Protein AF-A0AA88KZI2-F1 (afdb_monomer_lite)

Sequence (260 aa):
MNSMNEKASDHAIIFTKETHQSNLFKTDYTEIKLSNTIVSSAKETTRQKEEDAENQKNETSFQNDEKRSISNNLMRHLTVQTSKYQTIHTGEKPVRCYVCKHSFNQKSNPAIHMRTHTSEKPFKCEICEHSFYTKNALIIHMRTHTGEKPFKCDVCKHNFNQKGNLAKHMRTDTGEKPYKCDVCKHNFNQKGNLAKHMRTHTGEKSFKCDVSKHSFNQKGNLVKHMRIHNGEKPFKCDICKYSSNWKNVLAMHVRIHTDE

pLDDT: mean 76.06, std 22.58, range [31.23, 97.69]

Foldseek 3Di:
DDDDDDDDDPPDPPPPPPVVPVVVVVVVVVVVVVVVVVVVVVVVVVVVVVVVVVVVVVVVVVVLVVVVVVLLVVLVVQQPPADDDDDDDDDDDFRARPPPRDTDDPPDDSSLVVCVVVVDFSAADPVDRDGHSDPVVNVLVVCVVVVDFPAADPPPRDGHSDPVVSVLVVCVVVVDFPAADPPPRDGHSDPVVSVLVVCVVVVDFPAAAPVDRDTHSDPVVNVLVCCVVVVDFPAADPVDRDTHSDPVVNVVVVVVVVVD

Structure (mmCIF, N/CA/C/O backbone):
data_AF-A0AA88KZI2-F1
#
_entry.id   AF-A0AA88KZI2-F1
#
loop_
_atom_site.group_PDB
_atom_site.id
_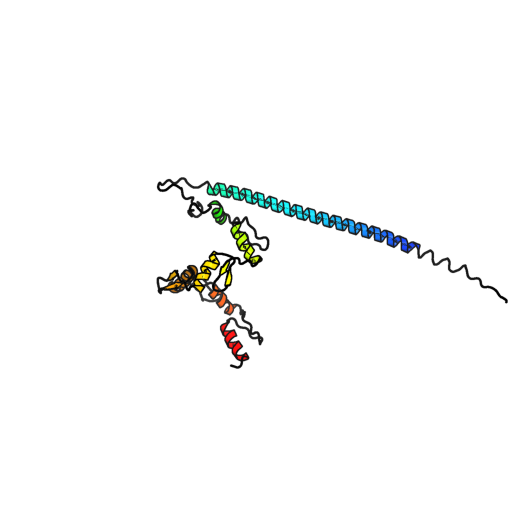atom_site.type_symbol
_atom_site.label_atom_id
_atom_site.label_alt_id
_atom_site.label_comp_id
_atom_site.label_asym_id
_atom_site.label_entity_id
_atom_site.label_seq_id
_atom_site.pdbx_PDB_ins_code
_atom_site.Cartn_x
_atom_site.Cartn_y
_atom_site.Cartn_z
_atom_site.occupancy
_atom_site.B_iso_or_equiv
_atom_site.auth_seq_id
_atom_site.auth_comp_id
_atom_site.auth_asym_id
_atom_site.auth_atom_id
_atom_site.pdbx_PDB_model_num
ATOM 1 N N . MET A 1 1 ? 93.158 38.822 51.251 1.00 32.66 1 MET A N 1
ATOM 2 C CA . MET A 1 1 ? 94.097 39.549 50.373 1.00 32.66 1 MET A CA 1
ATOM 3 C C . MET A 1 1 ? 93.278 40.423 49.433 1.00 32.66 1 MET A C 1
ATOM 5 O O . MET A 1 1 ? 92.486 39.861 48.696 1.00 32.66 1 MET A O 1
ATOM 9 N N . ASN A 1 2 ? 93.402 41.749 49.612 1.00 31.23 2 ASN A N 1
ATOM 10 C CA . ASN A 1 2 ? 93.296 42.899 48.683 1.00 31.23 2 ASN A CA 1
ATOM 11 C C . ASN A 1 2 ? 92.625 42.704 47.304 1.00 31.23 2 ASN A C 1
ATOM 13 O O . ASN A 1 2 ? 92.878 41.705 46.654 1.00 31.23 2 ASN A O 1
ATOM 17 N N . SER A 1 3 ? 91.937 43.666 46.677 1.00 35.72 3 SER A N 1
ATOM 18 C CA . SER A 1 3 ? 91.516 45.052 46.960 1.00 35.72 3 SER A CA 1
ATOM 19 C C . SER A 1 3 ? 90.787 45.574 45.687 1.00 35.72 3 SER A C 1
ATOM 21 O O . SER A 1 3 ? 90.937 44.972 44.628 1.00 35.72 3 SER A O 1
ATOM 23 N N . MET A 1 4 ? 90.127 46.738 45.799 1.00 32.94 4 MET A N 1
ATOM 24 C CA . MET A 1 4 ? 89.831 47.759 44.760 1.00 32.94 4 MET A CA 1
ATOM 25 C C . MET A 1 4 ? 88.455 47.805 44.041 1.00 32.94 4 MET A C 1
ATOM 27 O O . MET A 1 4 ? 88.227 47.160 43.028 1.00 32.94 4 MET A O 1
ATOM 31 N N . ASN A 1 5 ? 87.593 48.673 44.596 1.00 32.44 5 ASN A N 1
ATOM 32 C CA . ASN A 1 5 ? 86.936 49.894 44.066 1.00 32.44 5 ASN A CA 1
ATOM 33 C C . ASN A 1 5 ? 86.115 49.987 42.747 1.00 32.44 5 ASN A C 1
ATOM 35 O O . ASN A 1 5 ? 86.605 49.730 41.654 1.00 32.44 5 ASN A O 1
ATOM 39 N N . GLU A 1 6 ? 84.933 50.610 42.941 1.00 38.00 6 GLU A N 1
ATOM 40 C CA . GLU A 1 6 ? 84.176 51.593 42.125 1.00 38.00 6 GLU A CA 1
ATOM 41 C C . GLU A 1 6 ? 83.545 51.228 40.765 1.00 38.00 6 GLU A C 1
ATOM 43 O O . GLU A 1 6 ? 84.236 50.926 39.796 1.00 38.00 6 GLU A O 1
ATOM 48 N N . LYS A 1 7 ? 82.219 51.467 40.652 1.00 33.03 7 LYS A N 1
ATOM 49 C CA . LYS A 1 7 ? 81.598 52.295 39.589 1.00 33.03 7 LYS A CA 1
ATOM 50 C C . LYS A 1 7 ? 80.110 52.585 39.847 1.00 33.03 7 LYS A C 1
ATOM 52 O O . LYS A 1 7 ? 79.309 51.681 40.052 1.00 33.03 7 LYS A O 1
ATOM 57 N N . ALA A 1 8 ? 79.772 53.871 39.783 1.00 37.19 8 ALA A N 1
ATOM 58 C CA . ALA A 1 8 ? 78.429 54.437 39.826 1.00 37.19 8 ALA A CA 1
ATOM 59 C C . ALA A 1 8 ? 77.683 54.252 38.490 1.00 37.19 8 ALA A C 1
ATOM 61 O O . ALA A 1 8 ? 78.234 54.560 37.434 1.00 37.19 8 ALA A O 1
ATOM 62 N N . SER A 1 9 ? 76.420 53.811 38.532 1.00 34.12 9 SER A N 1
ATOM 63 C CA . SER A 1 9 ? 75.447 53.977 37.438 1.00 34.12 9 SER A CA 1
ATOM 64 C C . SER A 1 9 ? 74.023 53.704 37.942 1.00 34.12 9 SER A C 1
ATOM 66 O O . SER A 1 9 ? 73.434 52.681 37.622 1.00 34.12 9 SER A O 1
ATOM 68 N N . ASP A 1 10 ? 73.477 54.599 38.773 1.00 38.34 10 ASP A N 1
ATOM 69 C CA . ASP A 1 10 ? 72.195 54.354 39.463 1.00 38.34 10 ASP A CA 1
ATOM 70 C C . ASP A 1 10 ? 71.148 55.465 39.283 1.00 38.34 10 ASP A C 1
ATOM 72 O O . ASP A 1 10 ? 70.297 55.675 40.138 1.00 38.34 10 ASP A O 1
ATOM 76 N N . HIS A 1 11 ? 71.161 56.197 38.160 1.00 38.44 11 HIS A N 1
ATOM 77 C CA . HIS A 1 11 ? 70.190 57.293 37.990 1.00 38.44 11 HIS A CA 1
ATOM 78 C C . HIS A 1 11 ? 69.501 57.442 36.627 1.00 38.44 11 HIS A C 1
ATOM 80 O O . HIS A 1 11 ? 68.688 58.348 36.470 1.00 38.44 11 HIS A O 1
ATOM 86 N N . ALA A 1 12 ? 69.727 56.544 35.660 1.00 37.38 12 ALA A N 1
ATOM 87 C CA . ALA A 1 12 ? 69.110 56.652 34.326 1.00 37.38 12 ALA A CA 1
ATOM 88 C C . ALA A 1 12 ? 68.112 55.528 33.968 1.00 37.38 12 ALA A C 1
ATOM 90 O O . ALA A 1 12 ? 67.477 55.593 32.920 1.00 37.38 12 ALA A O 1
ATOM 91 N N . ILE A 1 13 ? 67.923 54.519 34.830 1.00 40.47 13 ILE A N 1
ATOM 92 C CA . ILE A 1 13 ? 67.031 53.366 34.560 1.00 40.47 13 ILE A CA 1
ATOM 93 C C . ILE A 1 13 ? 65.665 53.500 35.270 1.00 40.47 13 ILE A C 1
ATOM 95 O O . ILE A 1 13 ? 64.743 52.726 35.022 1.00 40.47 13 ILE A O 1
ATOM 99 N N . ILE A 1 14 ? 65.486 54.524 36.111 1.00 41.03 14 ILE A N 1
ATOM 100 C CA . ILE A 1 14 ? 64.278 54.681 36.939 1.00 41.03 14 ILE A CA 1
ATOM 101 C C . ILE A 1 14 ? 63.070 55.206 36.131 1.00 41.03 14 ILE A C 1
ATOM 103 O O . ILE A 1 14 ? 61.934 54.921 36.490 1.00 41.03 14 ILE A O 1
ATOM 107 N N . PHE A 1 15 ? 63.257 55.867 34.980 1.00 37.31 15 PHE A N 1
ATOM 108 C CA . PHE A 1 15 ? 62.141 56.548 34.296 1.00 37.31 15 PHE A CA 1
ATOM 109 C C . PHE A 1 15 ? 61.358 55.719 33.253 1.00 37.31 15 PHE A C 1
ATOM 111 O O . PHE A 1 15 ? 60.350 56.190 32.735 1.00 37.31 15 PHE A O 1
ATOM 118 N N . THR A 1 16 ? 61.764 54.484 32.931 1.00 39.88 16 THR A N 1
ATOM 119 C CA . THR A 1 16 ? 61.087 53.665 31.895 1.00 39.88 16 THR A CA 1
ATOM 120 C C . THR A 1 16 ? 60.281 52.478 32.430 1.00 39.88 16 THR A C 1
ATOM 122 O O . THR A 1 16 ? 59.606 51.810 31.649 1.00 39.88 16 THR A O 1
ATOM 125 N N . LYS A 1 17 ? 60.282 52.214 33.747 1.00 41.88 17 LYS A N 1
ATOM 126 C CA . LYS A 1 17 ? 59.512 51.100 34.341 1.00 41.88 17 LYS A CA 1
ATOM 127 C C . LYS A 1 17 ? 58.146 51.496 34.916 1.00 41.88 17 LYS A C 1
ATOM 129 O O . LYS A 1 17 ? 57.249 50.657 34.936 1.00 41.88 17 LYS A O 1
ATOM 134 N N . GLU A 1 18 ? 57.934 52.752 35.307 1.00 38.31 18 GLU A N 1
ATOM 135 C CA . GLU A 1 18 ? 56.680 53.164 35.966 1.00 38.31 18 GLU A CA 1
ATOM 136 C C . GLU A 1 18 ? 55.511 53.426 34.993 1.00 38.31 18 GLU A C 1
ATOM 138 O O . GLU A 1 18 ? 54.342 53.258 35.348 1.00 38.31 18 GLU A O 1
ATOM 143 N N . THR A 1 19 ? 55.788 53.744 33.725 1.00 37.78 19 THR A N 1
ATOM 144 C CA . THR A 1 19 ? 54.746 53.993 32.707 1.00 37.78 19 THR A CA 1
ATOM 145 C C . THR A 1 19 ? 54.183 52.720 32.068 1.00 37.78 19 THR A C 1
ATOM 147 O O . THR A 1 19 ? 53.085 52.754 31.515 1.00 37.78 19 THR A O 1
ATOM 150 N N . HIS A 1 20 ? 54.868 51.576 32.184 1.00 36.53 20 HIS A N 1
ATOM 151 C CA . HIS A 1 20 ? 54.400 50.310 31.602 1.00 36.53 20 HIS A CA 1
ATOM 152 C C . HIS A 1 20 ? 53.507 49.491 32.548 1.00 36.53 20 HIS A C 1
ATOM 154 O O . HIS A 1 20 ? 52.656 48.732 32.086 1.00 36.53 20 HIS A O 1
ATOM 160 N N . GLN A 1 21 ? 53.658 49.660 33.867 1.00 38.34 21 GLN A N 1
ATOM 161 C CA . GLN A 1 21 ? 52.927 48.868 34.862 1.00 38.34 21 GLN A CA 1
ATOM 162 C C . GLN A 1 21 ? 51.510 49.407 35.125 1.00 38.34 21 GLN A C 1
ATOM 164 O O . GLN A 1 21 ? 50.598 48.635 35.396 1.00 38.34 21 GLN A O 1
ATOM 169 N N . SER A 1 22 ? 51.272 50.710 34.956 1.00 38.19 22 SER A N 1
ATOM 170 C CA . SER A 1 22 ? 49.958 51.337 35.183 1.00 38.19 22 SER A CA 1
ATOM 171 C C . SER A 1 22 ? 48.930 51.103 34.059 1.00 38.19 22 SER A C 1
ATOM 173 O O . SER A 1 22 ? 47.726 51.161 34.317 1.00 38.19 22 SER A O 1
ATOM 175 N N . ASN A 1 23 ? 49.373 50.773 32.838 1.00 38.00 23 ASN A N 1
ATOM 176 C CA . ASN A 1 23 ? 48.493 50.451 31.702 1.00 38.00 23 ASN A CA 1
ATOM 177 C C . ASN A 1 23 ? 48.101 48.963 31.610 1.00 38.00 23 ASN A C 1
ATOM 179 O O . ASN A 1 23 ? 47.103 48.653 30.964 1.00 38.00 23 ASN A O 1
ATOM 183 N N . LEU A 1 24 ? 48.827 48.058 32.280 1.00 36.84 24 LEU A N 1
ATOM 184 C CA . LEU A 1 24 ? 48.488 46.626 32.345 1.00 36.84 24 LEU A CA 1
ATOM 185 C C . LEU A 1 24 ? 47.365 46.327 33.360 1.00 36.84 24 LEU A C 1
ATOM 187 O O . LEU A 1 24 ? 46.544 45.456 33.123 1.00 36.84 24 LEU A O 1
ATOM 191 N N . PHE A 1 25 ? 47.245 47.096 34.451 1.00 38.56 25 PHE A N 1
ATOM 192 C CA . PHE A 1 25 ? 46.190 46.868 35.457 1.00 38.56 25 PHE A CA 1
ATOM 193 C C . PHE A 1 25 ?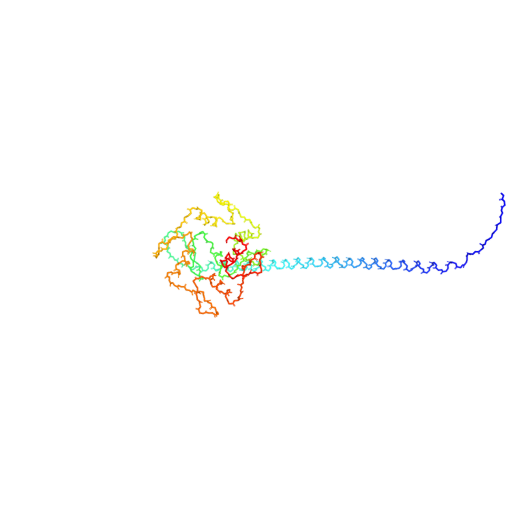 44.816 47.476 35.107 1.00 38.56 25 PHE A C 1
ATOM 195 O O . PHE A 1 25 ? 43.801 47.071 35.676 1.00 38.56 25 PHE A O 1
ATOM 202 N N . LYS A 1 26 ? 44.744 48.453 34.189 1.00 39.81 26 LYS A N 1
ATOM 203 C CA . LYS A 1 26 ? 43.465 49.066 33.760 1.00 39.81 26 LYS A CA 1
ATOM 204 C C . LYS A 1 26 ? 42.754 48.272 32.657 1.00 39.81 26 LYS A C 1
ATOM 206 O O . LYS A 1 26 ? 41.523 48.300 32.591 1.00 39.81 26 LYS A O 1
ATOM 211 N N . THR A 1 27 ? 43.510 47.573 31.817 1.00 39.94 27 THR A N 1
ATOM 212 C CA . THR A 1 27 ? 43.000 46.720 30.733 1.00 39.94 27 THR A CA 1
ATOM 213 C C . THR A 1 27 ? 42.386 45.432 31.290 1.00 39.94 27 THR A C 1
ATOM 215 O O . THR A 1 27 ? 41.236 45.141 30.974 1.00 39.94 27 THR A O 1
ATOM 218 N N . ASP A 1 28 ? 43.028 44.780 32.264 1.00 49.12 28 ASP A N 1
ATOM 219 C CA . ASP A 1 28 ? 42.496 43.560 32.901 1.00 49.12 28 ASP A CA 1
ATOM 220 C C . ASP A 1 28 ? 41.166 43.779 33.653 1.00 49.12 28 ASP A C 1
ATOM 222 O O . ASP A 1 28 ? 40.225 42.994 33.525 1.00 49.12 28 ASP A O 1
ATOM 226 N N . TYR A 1 29 ? 41.023 44.863 34.428 1.00 39.56 29 TYR A N 1
ATOM 227 C CA . TYR A 1 29 ? 39.796 45.091 35.211 1.00 39.56 29 TYR A CA 1
ATOM 228 C C . TYR A 1 29 ? 38.582 45.444 34.334 1.00 39.56 29 TYR A C 1
ATOM 230 O O . TYR A 1 29 ? 37.445 45.078 34.649 1.00 39.56 29 TYR A O 1
ATOM 238 N N . THR A 1 30 ? 38.805 46.152 33.224 1.00 48.56 30 THR A N 1
ATOM 239 C CA . THR A 1 30 ? 37.734 46.533 32.292 1.00 48.56 30 THR A CA 1
ATOM 240 C C . THR A 1 30 ? 37.320 45.367 31.397 1.00 48.56 30 THR A C 1
ATOM 242 O O . THR A 1 30 ? 36.119 45.169 31.206 1.00 48.56 30 THR A O 1
ATOM 245 N N . GLU A 1 31 ? 38.262 44.528 30.955 1.00 48.91 31 GLU A N 1
ATOM 246 C CA . GLU A 1 31 ? 37.976 43.295 30.210 1.00 48.91 31 GLU A CA 1
ATOM 247 C C . GLU A 1 31 ? 37.250 42.247 31.062 1.00 48.91 31 GLU A C 1
ATOM 249 O O . GLU A 1 31 ? 36.267 41.663 30.602 1.00 48.91 31 GLU A O 1
ATOM 254 N N . ILE A 1 32 ? 37.635 42.061 32.332 1.00 53.84 32 ILE A N 1
ATOM 255 C CA . ILE A 1 32 ? 36.939 41.143 33.253 1.00 53.84 32 ILE A CA 1
ATOM 256 C C . ILE A 1 32 ? 35.507 41.626 33.532 1.00 53.84 32 ILE A C 1
ATOM 258 O O . ILE A 1 32 ? 34.565 40.829 33.542 1.00 53.84 32 ILE A O 1
ATOM 262 N N . LYS A 1 33 ? 35.302 42.936 33.728 1.00 51.59 33 LYS A N 1
ATOM 263 C CA . LYS A 1 33 ? 33.968 43.507 33.973 1.00 51.59 33 LYS A CA 1
ATOM 264 C C . LYS A 1 33 ? 33.077 43.441 32.728 1.00 51.59 33 LYS A C 1
ATOM 266 O O . LYS A 1 33 ? 31.889 43.134 32.851 1.00 51.59 33 LYS A O 1
ATOM 271 N N . LEU A 1 34 ? 33.645 43.662 31.540 1.00 51.34 34 LEU A N 1
ATOM 272 C CA . LEU A 1 34 ? 32.945 43.522 30.262 1.00 51.34 34 LEU A CA 1
ATOM 273 C C . LEU A 1 34 ? 32.584 42.054 29.985 1.00 51.34 34 LEU A C 1
ATOM 275 O O . LEU A 1 34 ? 31.433 41.764 29.670 1.00 51.34 34 LEU A O 1
ATOM 279 N N . SER A 1 35 ? 33.517 41.124 30.207 1.00 56.31 35 SER A N 1
ATOM 280 C CA . SER A 1 35 ? 33.306 39.678 30.065 1.00 56.31 35 SER A CA 1
ATOM 281 C C . SER A 1 35 ? 32.202 39.161 30.995 1.00 56.31 35 SER A C 1
ATOM 283 O O . SER A 1 35 ? 31.266 38.501 30.543 1.00 56.31 35 SER A O 1
ATOM 285 N N . ASN A 1 36 ? 32.216 39.553 32.274 1.00 53.12 36 ASN A N 1
ATOM 286 C CA . ASN A 1 36 ? 31.169 39.169 33.224 1.00 53.12 36 ASN A CA 1
ATOM 287 C C . ASN A 1 36 ? 29.788 39.731 32.848 1.00 53.12 36 ASN A C 1
ATOM 289 O O . ASN A 1 36 ? 28.786 39.037 33.018 1.00 53.12 36 ASN A O 1
ATOM 293 N N . THR A 1 37 ? 29.735 40.946 32.292 1.00 56.78 37 THR A N 1
ATOM 294 C CA . THR A 1 37 ? 28.483 41.577 31.830 1.00 56.78 37 THR A CA 1
ATOM 295 C C . THR A 1 37 ? 27.931 40.891 30.575 1.00 56.78 37 THR A C 1
ATOM 297 O O . THR A 1 37 ? 26.724 40.692 30.444 1.00 56.78 37 THR A O 1
ATOM 300 N N . ILE A 1 38 ? 28.809 40.473 29.659 1.00 61.62 38 ILE A N 1
ATOM 301 C CA . ILE A 1 38 ? 28.428 39.702 28.469 1.00 61.62 38 ILE A CA 1
ATOM 302 C C . ILE A 1 38 ? 27.911 38.317 28.877 1.00 61.62 38 ILE A C 1
ATOM 304 O O . ILE A 1 38 ? 26.883 37.874 28.368 1.00 61.62 38 ILE A O 1
ATOM 308 N N . VAL A 1 39 ? 28.566 37.649 29.832 1.00 60.00 39 VAL A N 1
ATOM 309 C CA . VAL A 1 39 ? 28.127 36.344 30.351 1.00 60.00 39 VAL A CA 1
ATOM 310 C C . VAL A 1 39 ? 26.784 36.450 31.082 1.00 60.00 39 VAL A C 1
ATOM 312 O O . VAL A 1 39 ? 25.940 35.572 30.905 1.00 60.00 39 VAL A O 1
ATOM 315 N N . SER A 1 40 ? 26.543 37.501 31.875 1.00 53.72 40 SER A N 1
ATOM 316 C CA . SER A 1 40 ? 25.246 37.699 32.537 1.00 53.72 40 SER A CA 1
ATOM 317 C C . SER A 1 40 ? 24.136 38.015 31.532 1.00 53.72 40 SER A C 1
ATOM 319 O O . SER A 1 40 ? 23.088 37.378 31.578 1.00 53.72 40 SER A O 1
ATOM 321 N N . SER A 1 41 ? 24.393 38.900 30.563 1.00 59.94 41 SER A N 1
ATOM 322 C CA . SER A 1 41 ? 23.442 39.228 29.492 1.00 59.94 41 SER A CA 1
ATOM 323 C C . SER A 1 41 ? 23.119 38.014 28.610 1.00 59.94 41 SER A C 1
ATOM 325 O O . SER A 1 41 ? 21.958 37.787 28.267 1.00 59.94 41 SER A O 1
ATOM 327 N N . ALA A 1 42 ? 24.111 37.171 28.306 1.00 56.94 42 ALA A N 1
ATOM 328 C CA . ALA A 1 42 ? 23.905 35.926 27.571 1.00 56.94 42 ALA A CA 1
ATOM 329 C C . ALA A 1 42 ? 23.046 34.925 28.360 1.00 56.94 42 ALA A C 1
ATOM 331 O O . ALA A 1 42 ? 22.133 34.343 27.778 1.00 56.94 42 ALA A O 1
ATOM 332 N N . LYS A 1 43 ? 23.289 34.769 29.672 1.00 58.25 43 LYS A N 1
ATOM 333 C CA . LYS A 1 43 ? 22.495 33.897 30.560 1.00 58.25 43 LYS A CA 1
ATOM 334 C C . LYS A 1 43 ? 21.039 34.348 30.676 1.00 58.25 43 LYS A C 1
ATOM 336 O O . LYS A 1 43 ? 20.131 33.519 30.639 1.00 58.25 43 LYS A O 1
ATOM 341 N N . GLU A 1 44 ? 20.816 35.651 30.787 1.00 61.06 44 GLU A N 1
ATOM 342 C CA . GLU A 1 44 ? 19.479 36.243 30.865 1.00 61.06 44 GLU A CA 1
ATOM 343 C C . GLU A 1 44 ? 18.738 36.111 29.528 1.00 61.06 44 GLU A C 1
ATOM 345 O O . GLU A 1 44 ? 17.577 35.716 29.493 1.00 61.06 44 GLU A O 1
ATOM 350 N N . THR A 1 45 ? 19.453 36.273 28.410 1.00 49.44 45 THR A N 1
ATOM 351 C CA . THR A 1 45 ? 18.912 36.031 27.064 1.00 49.44 45 THR A CA 1
ATOM 352 C C . THR A 1 45 ? 18.567 34.556 26.828 1.00 49.44 45 THR A C 1
ATOM 354 O O . THR A 1 45 ? 17.568 34.261 26.175 1.00 49.44 45 THR A O 1
ATOM 357 N N . THR A 1 46 ? 19.366 33.606 27.330 1.00 53.31 46 THR A N 1
ATOM 358 C CA . THR A 1 46 ? 19.023 32.174 27.253 1.00 53.31 46 THR A CA 1
ATOM 359 C C . THR A 1 46 ? 17.810 31.833 28.108 1.00 53.31 46 THR A C 1
ATOM 361 O O . THR A 1 46 ? 16.929 31.133 27.622 1.00 53.31 46 THR A O 1
ATOM 364 N N . ARG A 1 47 ? 17.708 32.391 29.320 1.00 63.69 47 ARG A N 1
ATOM 365 C CA . ARG A 1 47 ? 16.555 32.180 30.201 1.00 63.69 47 ARG A CA 1
ATOM 366 C C . ARG A 1 47 ? 15.266 32.747 29.599 1.00 63.69 47 ARG A C 1
ATOM 368 O O . ARG A 1 47 ? 14.258 32.053 29.582 1.00 63.69 47 ARG A O 1
ATOM 375 N N . GLN A 1 48 ? 15.318 33.949 29.022 1.00 61.41 48 GLN A N 1
ATOM 376 C CA . GLN A 1 48 ? 14.165 34.544 28.340 1.00 61.41 48 GLN A CA 1
ATOM 377 C C . GLN A 1 48 ? 13.710 33.691 27.144 1.00 61.41 48 GLN A C 1
ATOM 379 O O . GLN A 1 48 ? 12.521 33.454 26.970 1.00 61.41 48 GLN A O 1
ATOM 384 N N . LYS A 1 49 ? 14.649 33.151 26.352 1.00 60.28 49 LYS A N 1
ATOM 385 C CA . LYS A 1 49 ? 14.329 32.250 25.229 1.00 60.28 49 LYS A CA 1
ATOM 386 C C . LYS A 1 49 ? 13.707 30.924 25.677 1.00 60.28 49 LYS A C 1
ATOM 388 O O . LYS A 1 49 ? 12.886 30.371 24.948 1.00 60.28 49 LYS A O 1
ATOM 393 N N . GLU A 1 50 ? 14.111 30.397 26.830 1.00 59.22 50 GLU A N 1
ATOM 394 C CA . GLU A 1 50 ? 13.532 29.181 27.414 1.00 59.22 50 GLU A CA 1
ATOM 395 C C . GLU A 1 50 ? 12.105 29.431 27.923 1.00 59.22 50 GLU A C 1
ATOM 397 O O . GLU A 1 50 ? 11.205 28.657 27.592 1.00 59.22 50 GLU A O 1
ATOM 402 N N . GLU A 1 51 ? 11.876 30.546 28.624 1.00 62.19 51 GLU A N 1
ATOM 403 C CA . GLU A 1 51 ? 10.549 30.965 29.101 1.00 62.19 51 GLU A CA 1
ATOM 404 C C . GLU A 1 51 ? 9.590 31.258 27.928 1.00 62.19 51 GLU A C 1
ATOM 406 O O . GLU A 1 51 ? 8.445 30.799 27.934 1.00 62.19 51 GLU A O 1
ATOM 411 N N . ASP A 1 52 ? 10.059 31.921 26.866 1.00 60.38 52 ASP A N 1
ATOM 412 C CA . ASP A 1 52 ? 9.262 32.185 25.659 1.00 60.38 52 ASP A CA 1
ATOM 413 C C . ASP A 1 52 ? 8.899 30.884 24.915 1.00 60.38 52 ASP A C 1
ATOM 415 O O . ASP A 1 52 ? 7.769 30.717 24.445 1.00 60.38 52 ASP A O 1
ATOM 419 N N . ALA A 1 53 ? 9.826 29.920 24.837 1.00 60.09 53 ALA A N 1
ATOM 420 C CA . ALA A 1 53 ? 9.575 28.619 24.215 1.00 60.09 53 ALA A CA 1
ATOM 421 C C . ALA A 1 53 ? 8.592 27.758 25.028 1.00 60.09 53 ALA A C 1
ATOM 423 O O . ALA A 1 53 ? 7.802 27.006 24.449 1.00 60.09 53 ALA A O 1
ATOM 424 N N . GLU A 1 54 ? 8.628 27.846 26.358 1.00 61.88 54 GLU A N 1
ATOM 425 C CA . GLU A 1 54 ? 7.693 27.154 27.245 1.00 61.88 54 GLU A CA 1
ATOM 426 C C . GLU A 1 54 ? 6.299 27.790 27.211 1.00 61.88 54 GLU A C 1
ATOM 428 O O . GLU A 1 54 ? 5.304 27.076 27.064 1.00 61.88 54 GLU A O 1
ATOM 433 N N . ASN A 1 55 ? 6.212 29.122 27.199 1.00 62.31 55 ASN A N 1
ATOM 434 C CA . ASN A 1 55 ? 4.952 29.841 27.016 1.00 62.31 55 ASN A CA 1
ATOM 435 C C . ASN A 1 55 ? 4.305 29.519 25.662 1.00 62.31 55 ASN A C 1
ATOM 437 O O . ASN A 1 55 ? 3.118 29.198 25.607 1.00 62.31 55 ASN A O 1
ATOM 441 N N . GLN A 1 56 ? 5.086 29.471 24.579 1.00 58.75 56 GLN A N 1
ATOM 442 C CA . GLN A 1 56 ? 4.573 29.112 23.254 1.00 58.75 56 GLN A CA 1
ATOM 443 C C . GLN A 1 56 ? 4.118 27.638 23.172 1.00 58.75 56 GLN A C 1
ATOM 445 O O . GLN A 1 56 ? 3.131 27.317 22.499 1.00 58.75 56 GLN A O 1
ATOM 450 N N . LYS A 1 57 ? 4.776 26.718 23.894 1.00 55.81 57 LYS A N 1
ATOM 451 C CA . LYS A 1 57 ? 4.314 25.322 24.049 1.00 55.81 57 LYS A CA 1
ATOM 452 C C . LYS A 1 57 ? 3.009 25.233 24.848 1.00 55.81 57 LYS A C 1
ATOM 454 O O . LYS A 1 57 ? 2.115 24.477 24.470 1.00 55.81 57 LYS A O 1
ATOM 459 N N . ASN A 1 58 ? 2.872 26.020 25.910 1.00 48.97 58 ASN A N 1
ATOM 460 C CA . ASN A 1 58 ? 1.680 26.031 26.757 1.00 48.97 58 ASN A CA 1
ATOM 461 C C . ASN A 1 58 ? 0.468 26.643 26.034 1.00 48.97 58 ASN A C 1
ATOM 463 O O . ASN A 1 58 ? -0.616 26.057 26.062 1.00 48.97 58 ASN A O 1
ATOM 467 N N . GLU A 1 59 ? 0.651 27.739 25.292 1.00 42.50 59 GLU A N 1
ATOM 468 C CA . GLU A 1 59 ? -0.398 28.342 24.457 1.00 42.50 59 GLU A CA 1
ATOM 469 C C . GLU A 1 59 ? -0.859 27.401 23.339 1.00 42.50 59 GLU A C 1
ATOM 471 O O . GLU A 1 59 ? -2.060 27.223 23.117 1.00 42.50 59 GLU A O 1
ATOM 476 N N . THR A 1 60 ? 0.078 26.736 22.654 1.00 50.12 60 THR A N 1
ATOM 477 C CA . THR A 1 60 ? -0.272 25.757 21.615 1.00 50.12 60 THR A CA 1
ATOM 478 C C . THR A 1 60 ? -0.962 24.522 22.197 1.00 50.12 60 THR A C 1
ATOM 480 O O . THR A 1 60 ? -1.879 23.992 21.566 1.00 50.12 60 THR A O 1
ATOM 483 N N . SER A 1 61 ? -0.594 24.077 23.403 1.00 56.62 61 SER A N 1
ATOM 484 C CA . SER A 1 61 ? -1.296 23.010 24.130 1.00 56.62 61 SER A CA 1
ATOM 485 C C . SER A 1 61 ? -2.737 23.412 24.469 1.00 56.62 61 SER A C 1
ATOM 487 O O . SER A 1 61 ? -3.674 22.694 24.115 1.00 56.62 61 SER A O 1
ATOM 489 N N . PHE A 1 62 ? -2.934 24.602 25.045 1.00 48.53 62 PHE A N 1
ATOM 490 C CA . PHE A 1 62 ? -4.250 25.118 25.432 1.00 48.53 62 PHE A CA 1
ATOM 491 C C . PHE A 1 62 ? -5.188 25.304 24.228 1.00 48.53 62 PHE A C 1
ATOM 493 O O . PHE A 1 62 ? -6.320 24.817 24.233 1.00 48.53 62 PHE A O 1
ATOM 500 N N . GLN A 1 63 ? -4.696 25.900 23.135 1.00 45.78 63 GLN A N 1
ATOM 501 C CA . GLN A 1 63 ? -5.473 26.054 21.899 1.00 45.78 63 GLN A CA 1
ATOM 502 C C . GLN A 1 63 ? -5.833 24.706 21.249 1.00 45.78 63 GLN A C 1
ATOM 504 O O . GLN A 1 63 ? -6.872 24.586 20.591 1.00 45.78 63 GLN A O 1
ATOM 509 N N . ASN A 1 64 ? -4.990 23.679 21.399 1.00 54.28 64 ASN A N 1
ATOM 510 C CA . ASN A 1 64 ? -5.284 22.332 20.906 1.00 54.28 64 ASN A CA 1
ATOM 511 C C . ASN A 1 64 ? -6.347 21.630 21.767 1.00 54.28 64 ASN A C 1
ATOM 513 O O . ASN A 1 64 ? -7.217 20.953 21.210 1.00 54.28 64 ASN A O 1
ATOM 517 N N . ASP A 1 65 ? -6.318 21.811 23.088 1.00 56.41 65 ASP A N 1
ATOM 518 C CA . ASP A 1 65 ? -7.304 21.238 24.009 1.00 56.41 65 ASP A CA 1
ATOM 519 C C . ASP A 1 65 ? -8.681 21.902 23.884 1.00 56.41 65 ASP A C 1
ATOM 521 O O . ASP A 1 65 ? -9.702 21.207 23.888 1.00 56.41 65 ASP A O 1
ATOM 525 N N . GLU A 1 66 ? -8.736 23.215 23.657 1.00 51.22 66 GLU A N 1
ATOM 526 C CA . GLU A 1 66 ? -9.986 23.938 23.410 1.00 51.22 66 GLU A CA 1
ATOM 527 C C . GLU A 1 66 ? -10.631 23.518 22.078 1.00 51.22 66 GLU A C 1
ATOM 529 O O . GLU A 1 66 ? -11.806 23.139 22.040 1.00 51.22 66 GLU A O 1
ATOM 534 N N . LYS A 1 67 ? -9.846 23.446 20.990 1.00 57.41 67 LYS A N 1
ATOM 535 C CA . LYS A 1 67 ? -10.311 22.921 19.690 1.00 57.41 67 LYS A CA 1
ATOM 536 C C . LYS A 1 67 ? -10.801 21.477 19.799 1.00 57.41 67 LYS A C 1
ATOM 538 O O . LYS A 1 67 ? -11.822 21.122 19.207 1.00 57.41 67 LYS A O 1
ATOM 543 N N . ARG A 1 68 ? -10.112 20.648 20.587 1.00 61.31 68 ARG A N 1
ATOM 544 C CA . ARG A 1 68 ? -10.507 19.261 20.865 1.00 61.31 68 ARG A CA 1
ATOM 545 C C . ARG A 1 68 ? -11.795 19.191 21.686 1.00 61.31 68 ARG A C 1
ATOM 547 O O . ARG A 1 68 ? -12.625 18.321 21.428 1.00 61.31 68 ARG A O 1
ATOM 554 N N . SER A 1 69 ? -11.990 20.085 22.652 1.00 57.84 69 SER A N 1
ATOM 555 C CA . SER A 1 69 ? -13.216 20.178 23.452 1.00 57.84 69 SER A CA 1
ATOM 556 C C . SER A 1 69 ? -14.417 20.578 22.590 1.00 57.84 69 SER A C 1
ATOM 558 O O . SER A 1 69 ? -15.427 19.871 22.570 1.00 57.84 69 SER A O 1
ATOM 560 N N . ILE A 1 70 ? -14.276 21.634 21.781 1.00 60.56 70 ILE A N 1
ATOM 561 C CA . ILE A 1 70 ? -15.306 22.102 20.841 1.00 60.56 70 ILE A CA 1
ATOM 562 C C . ILE A 1 70 ? -15.650 21.006 19.831 1.00 60.56 70 ILE A C 1
ATOM 564 O O . ILE A 1 70 ? -16.828 20.715 19.617 1.00 60.56 70 ILE A O 1
ATOM 568 N N . SER A 1 71 ? -14.643 20.340 19.262 1.00 58.88 71 SER A N 1
ATOM 569 C CA . SER A 1 71 ? -14.885 19.247 18.325 1.00 58.88 71 SER A CA 1
ATOM 570 C C . SER A 1 71 ? -15.565 18.057 19.002 1.00 58.88 71 SER A C 1
ATOM 572 O O . SER A 1 71 ? -16.558 17.555 18.489 1.00 58.88 71 SER A O 1
ATOM 574 N N . ASN A 1 72 ? -15.145 17.641 20.202 1.00 60.75 72 ASN A N 1
ATOM 575 C CA . ASN A 1 72 ? -15.828 16.574 20.946 1.00 60.75 72 ASN A CA 1
ATOM 576 C C . ASN A 1 72 ? -17.292 16.926 21.275 1.00 60.75 72 ASN A C 1
ATOM 578 O O . ASN A 1 72 ? -18.153 16.042 21.252 1.00 60.75 72 ASN A O 1
ATOM 582 N N . ASN A 1 73 ? -17.590 18.199 21.543 1.00 58.44 73 ASN A N 1
ATOM 583 C CA . ASN A 1 73 ? -18.950 18.682 21.777 1.00 58.44 73 ASN A CA 1
ATOM 584 C C . ASN A 1 73 ? -19.787 18.695 20.489 1.00 58.44 73 ASN A C 1
ATOM 586 O O . ASN A 1 73 ? -20.904 18.175 20.491 1.00 58.44 73 ASN A O 1
ATOM 590 N N . LEU A 1 74 ? -19.228 19.172 19.371 1.00 58.81 74 LEU A N 1
ATOM 591 C CA . LEU A 1 74 ? -19.855 19.089 18.048 1.00 58.81 74 LEU A CA 1
ATOM 592 C C . LEU A 1 74 ? -20.145 17.629 17.682 1.00 58.81 74 LEU A C 1
ATOM 594 O O . LEU A 1 74 ? -21.249 17.274 17.288 1.00 58.81 74 LEU A O 1
ATOM 598 N N . MET A 1 75 ? -19.178 16.751 17.908 1.00 60.72 75 MET A N 1
ATOM 599 C CA . MET A 1 75 ? -19.277 15.319 17.667 1.00 60.72 75 MET A CA 1
ATOM 600 C C . MET A 1 75 ? -20.372 14.663 18.510 1.00 60.72 75 MET A C 1
ATOM 602 O O . MET A 1 75 ? -21.130 13.849 17.985 1.00 60.72 75 MET A O 1
ATOM 606 N N . ARG A 1 76 ? -20.524 15.066 19.779 1.00 58.47 76 ARG A N 1
ATOM 607 C CA . ARG A 1 76 ? -21.650 14.657 20.632 1.00 58.47 76 ARG A CA 1
ATOM 608 C C . ARG A 1 76 ? -22.986 15.132 20.065 1.00 58.47 76 ARG A C 1
ATOM 610 O O . ARG A 1 76 ? -23.876 14.305 19.884 1.00 58.47 76 ARG A O 1
ATOM 617 N N . HIS A 1 77 ? -23.130 16.412 19.726 1.00 52.94 77 HIS A N 1
ATOM 618 C CA . HIS A 1 77 ? -24.367 16.945 19.137 1.00 52.94 77 HIS A CA 1
ATOM 619 C C . HIS A 1 77 ? -24.751 16.240 17.830 1.00 52.94 77 HIS A C 1
ATOM 621 O O . HIS A 1 77 ? -25.894 15.816 17.664 1.00 52.94 77 HIS A O 1
ATOM 627 N N . LEU A 1 78 ? -23.778 16.003 16.954 1.00 52.56 78 LEU A N 1
ATOM 628 C CA . LEU A 1 78 ? -23.973 15.315 15.682 1.00 52.56 78 LEU A CA 1
ATOM 629 C C . LEU A 1 78 ? -24.321 13.823 15.848 1.00 52.56 78 LEU A C 1
ATOM 631 O O . LEU A 1 78 ? -25.050 13.268 15.029 1.00 52.56 78 LEU A O 1
ATOM 635 N N . THR A 1 79 ? -23.851 13.162 16.912 1.00 53.25 79 THR A N 1
ATOM 636 C CA . THR A 1 79 ? -24.279 11.788 17.243 1.00 53.25 79 THR A CA 1
ATOM 637 C C . THR A 1 79 ? -25.666 11.713 17.886 1.00 53.25 79 THR A C 1
ATOM 639 O O . THR A 1 79 ? -26.315 10.673 17.794 1.00 53.25 79 THR A O 1
ATOM 642 N N . VAL A 1 80 ? -26.140 12.792 18.520 1.00 52.69 80 VAL A N 1
ATOM 643 C CA . VAL A 1 80 ? -27.427 12.834 19.238 1.00 52.69 80 VAL A CA 1
ATOM 644 C C . VAL A 1 80 ? -28.605 13.168 18.312 1.00 52.69 80 VAL A C 1
ATOM 646 O O . VAL A 1 80 ? -29.709 12.691 18.557 1.00 52.69 80 VAL A O 1
ATOM 649 N N . GLN A 1 81 ? -28.394 13.870 17.192 1.00 47.03 81 GLN A N 1
ATOM 650 C CA . GLN A 1 81 ? -29.447 14.220 16.214 1.00 47.03 81 GLN A CA 1
ATOM 651 C C . GLN A 1 81 ? -29.988 13.035 15.371 1.00 47.03 81 GLN A C 1
ATOM 653 O O . GLN A 1 81 ? -30.576 13.223 14.307 1.00 47.03 81 GLN A O 1
ATOM 658 N N . THR A 1 82 ? -29.820 11.790 15.824 1.00 47.94 82 THR A N 1
ATOM 659 C CA . THR A 1 82 ? -30.323 10.598 15.123 1.00 47.94 82 THR A CA 1
ATOM 660 C C . THR A 1 82 ? -31.855 10.520 15.192 1.00 47.94 82 THR A C 1
ATOM 662 O O . THR A 1 82 ? -32.455 10.524 16.267 1.00 47.94 82 THR A O 1
ATOM 665 N N . SER A 1 83 ? -32.518 10.474 14.031 1.00 42.44 83 SER A N 1
ATOM 666 C CA . SER A 1 83 ? -33.980 10.425 13.929 1.00 42.44 83 SER A CA 1
ATOM 667 C C . SER A 1 83 ? -34.547 9.175 14.608 1.00 42.44 83 SER A C 1
ATOM 669 O O . SER A 1 83 ? -34.169 8.049 14.270 1.00 42.44 83 SER A O 1
ATOM 671 N N . LYS A 1 84 ? -35.510 9.370 15.512 1.00 40.09 84 LYS A N 1
ATOM 672 C CA . LYS A 1 84 ? -36.377 8.320 16.058 1.00 40.09 84 LYS A CA 1
ATOM 673 C C . LYS A 1 84 ? -37.138 7.635 14.907 1.00 40.09 84 LYS A C 1
ATOM 675 O O . LYS A 1 84 ? -38.150 8.156 14.464 1.00 40.09 84 LYS A O 1
ATOM 680 N N . TYR A 1 85 ? -36.682 6.473 14.439 1.00 37.62 85 TYR A N 1
ATOM 681 C CA . TYR A 1 85 ? -37.509 5.560 13.642 1.00 37.62 85 TYR A CA 1
ATOM 682 C C . TYR A 1 85 ? -37.588 4.205 14.355 1.00 37.62 85 TYR A C 1
ATOM 684 O O . TYR A 1 85 ? -36.578 3.648 14.787 1.00 37.62 85 TYR A O 1
ATOM 692 N N . GLN A 1 86 ? -38.820 3.757 14.576 1.00 38.97 86 GLN A N 1
ATOM 693 C CA . GLN A 1 86 ? -39.227 2.558 15.309 1.00 38.97 86 GLN A CA 1
ATOM 694 C C . GLN A 1 86 ? -39.311 1.361 14.358 1.00 38.97 86 GLN A C 1
ATOM 696 O O . GLN A 1 86 ? -39.923 1.506 13.313 1.00 38.97 86 GLN A O 1
ATOM 701 N N . THR A 1 87 ? -38.777 0.206 14.770 1.00 37.00 87 THR A N 1
ATOM 702 C CA . THR A 1 87 ? -39.237 -1.177 14.465 1.00 37.00 87 THR A CA 1
ATOM 703 C C . THR A 1 87 ? -38.330 -2.115 15.280 1.00 37.00 87 THR A C 1
ATOM 705 O O . THR A 1 87 ? -37.122 -2.115 15.068 1.00 37.00 87 THR A O 1
ATOM 708 N N . ILE A 1 88 ? -38.754 -2.674 16.419 1.00 45.41 88 ILE A N 1
ATOM 709 C CA . ILE A 1 88 ? -39.556 -3.904 16.606 1.00 45.41 88 ILE A CA 1
ATOM 710 C C . ILE A 1 88 ? -38.983 -5.110 15.837 1.00 45.41 88 ILE A C 1
ATOM 712 O O . ILE A 1 88 ? -39.545 -5.557 14.851 1.00 45.41 88 ILE A O 1
ATOM 716 N N . HIS A 1 89 ? -37.805 -5.570 16.257 1.00 40.88 89 HIS A N 1
ATOM 717 C CA . HIS A 1 89 ? -37.479 -6.954 16.634 1.00 40.88 89 HIS A CA 1
ATOM 718 C C . HIS A 1 89 ? -36.007 -6.941 17.097 1.00 40.88 89 HIS A C 1
ATOM 720 O O . HIS A 1 89 ? -35.152 -6.395 16.412 1.00 40.88 89 HIS A O 1
ATOM 726 N N . THR A 1 90 ? -35.741 -7.463 18.300 1.00 37.12 90 THR A N 1
ATOM 727 C CA . THR A 1 90 ? -34.424 -7.541 18.980 1.00 37.12 90 THR A CA 1
ATOM 728 C C . THR A 1 90 ? -33.775 -6.215 19.429 1.00 37.12 90 THR A C 1
ATOM 730 O O . THR A 1 90 ? -32.720 -5.820 18.949 1.00 37.12 90 THR A O 1
ATOM 733 N N . GLY A 1 91 ? -34.381 -5.547 20.414 1.00 44.81 91 GLY A N 1
ATOM 734 C CA . GLY A 1 91 ? -33.662 -5.010 21.586 1.00 44.81 91 GLY A CA 1
ATOM 735 C C . GLY A 1 91 ? -32.685 -3.826 21.487 1.00 44.81 91 GLY A C 1
ATOM 736 O O . GLY A 1 91 ? -32.503 -3.180 22.509 1.00 44.81 91 GLY A O 1
ATOM 737 N N . GLU A 1 92 ? -32.096 -3.461 20.346 1.00 43.50 92 GLU A N 1
ATOM 738 C CA . GLU A 1 92 ? -31.236 -2.266 20.254 1.00 43.50 92 GLU A CA 1
ATOM 739 C C . GLU A 1 92 ? -31.403 -1.521 18.925 1.00 43.50 92 GLU A C 1
ATOM 741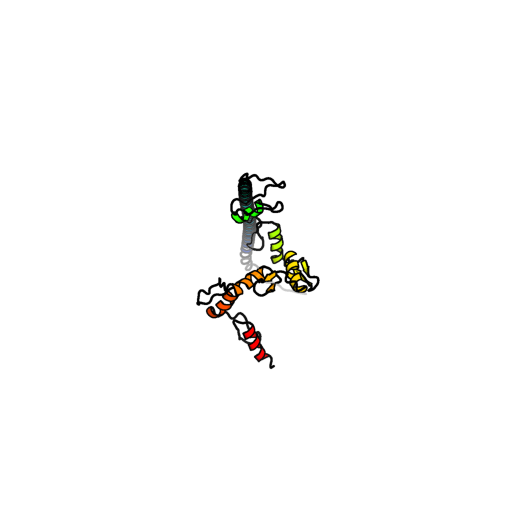 O O . GLU A 1 92 ? -31.327 -2.100 17.843 1.00 43.50 92 GLU A O 1
ATOM 746 N N . LYS A 1 93 ? -31.624 -0.202 19.002 1.00 52.12 93 LYS A N 1
ATOM 747 C CA . LYS A 1 93 ? -31.732 0.675 17.828 1.00 52.12 93 LYS A CA 1
ATOM 748 C C . LYS A 1 93 ? -30.341 0.848 17.197 1.00 52.12 93 LYS A C 1
ATOM 750 O O . LYS A 1 93 ? -29.466 1.397 17.868 1.00 52.12 93 LYS A O 1
ATOM 755 N N . PRO A 1 94 ? -30.108 0.453 15.931 1.00 56.19 94 PRO A N 1
ATOM 756 C CA . PRO A 1 94 ? -28.829 0.704 15.282 1.00 56.19 94 PRO A CA 1
ATOM 757 C C . PRO A 1 94 ? -28.622 2.212 15.137 1.00 56.19 94 PRO A C 1
ATOM 759 O O . PRO A 1 94 ? -29.404 2.902 14.479 1.00 56.19 94 PRO A O 1
ATOM 762 N N . VAL A 1 95 ? -27.559 2.732 15.752 1.00 68.81 95 VAL A N 1
ATOM 763 C CA . VAL A 1 95 ? -27.143 4.118 15.532 1.00 68.81 95 VAL A CA 1
ATOM 764 C C . VAL A 1 95 ? -26.756 4.241 14.060 1.00 68.81 95 VAL A C 1
ATOM 766 O O . VAL A 1 95 ? -25.964 3.449 13.546 1.00 68.81 95 VAL A O 1
ATOM 769 N N . ARG A 1 96 ? -27.331 5.217 13.359 1.00 71.75 96 ARG A N 1
ATOM 770 C CA . ARG A 1 96 ? -27.038 5.488 11.950 1.00 71.75 96 ARG A CA 1
ATOM 771 C C . ARG A 1 96 ? -26.381 6.854 11.827 1.00 71.75 96 ARG A C 1
ATOM 773 O O . ARG A 1 96 ? -26.878 7.834 12.370 1.00 71.75 96 ARG A O 1
ATOM 780 N N . CYS A 1 97 ? -25.278 6.927 11.093 1.00 77.69 97 CYS A N 1
ATOM 781 C CA . CYS A 1 97 ? -24.667 8.197 10.726 1.00 77.69 97 CYS A CA 1
ATOM 782 C C . CYS A 1 97 ? -25.626 8.978 9.818 1.00 77.69 97 CYS A C 1
ATOM 784 O O . CYS A 1 97 ? -26.015 8.473 8.769 1.00 77.69 97 CYS A O 1
ATOM 786 N N . TYR A 1 98 ? -25.989 10.208 10.172 1.00 73.38 98 TYR A N 1
ATOM 787 C CA . TYR A 1 98 ? -26.886 11.022 9.344 1.00 73.38 98 TYR A CA 1
ATOM 788 C C . TYR A 1 98 ? -26.204 11.548 8.062 1.00 73.38 98 TYR A C 1
ATOM 790 O O . TYR A 1 98 ? -26.890 11.783 7.073 1.00 73.38 98 TYR A O 1
ATOM 798 N N . VAL A 1 99 ? -24.866 11.666 8.045 1.00 80.00 99 VAL A N 1
ATOM 799 C CA . VAL A 1 99 ? -24.095 12.168 6.889 1.00 80.00 99 VAL A CA 1
ATOM 800 C C . VAL A 1 99 ? -24.023 11.129 5.771 1.00 80.00 99 VAL A C 1
ATOM 802 O O . VAL A 1 99 ? -24.364 11.412 4.628 1.00 80.00 99 VAL A O 1
ATOM 805 N N . CYS A 1 100 ? -23.597 9.902 6.085 1.00 81.06 100 CYS A N 1
ATOM 806 C CA . CYS A 1 100 ? -23.376 8.857 5.076 1.00 81.06 100 CYS A CA 1
ATOM 807 C C . CYS A 1 100 ? -24.328 7.662 5.194 1.00 81.06 100 CYS A C 1
ATOM 809 O O . CYS A 1 100 ? -24.149 6.663 4.500 1.00 81.06 100 CYS A O 1
ATOM 811 N N . LYS A 1 101 ? -25.322 7.734 6.090 1.00 79.69 101 LYS A N 1
ATOM 812 C CA . LYS A 1 101 ? -26.317 6.677 6.356 1.00 79.69 101 LYS A CA 1
ATOM 813 C C . LYS A 1 101 ? -25.710 5.334 6.789 1.00 79.69 101 LYS A C 1
ATOM 815 O O . LYS A 1 101 ? -26.423 4.332 6.872 1.00 79.69 101 LYS A O 1
ATOM 820 N N . HIS A 1 102 ? -24.416 5.306 7.120 1.00 75.50 102 HIS A N 1
ATOM 821 C CA . HIS A 1 102 ? -23.739 4.115 7.618 1.00 75.50 102 HIS A CA 1
ATOM 822 C C . HIS A 1 102 ? -24.337 3.691 8.958 1.00 75.50 102 HIS A C 1
ATOM 824 O O . HIS A 1 102 ? -24.553 4.526 9.836 1.00 75.50 102 HIS A O 1
ATOM 830 N N . SER A 1 103 ? -24.631 2.402 9.102 1.00 79.38 103 SER A N 1
ATOM 831 C CA . SER A 1 103 ? -25.255 1.856 10.307 1.00 79.38 103 SER A CA 1
ATOM 832 C C . SER A 1 103 ? -24.196 1.161 11.155 1.00 79.38 103 SER A C 1
ATOM 834 O O . SER A 1 103 ? -23.446 0.326 10.650 1.00 79.38 103 SER A O 1
ATOM 836 N N . PHE A 1 104 ? -24.128 1.523 12.431 1.00 72.19 104 PHE A N 1
ATOM 837 C CA . PHE A 1 104 ? -23.206 0.929 13.388 1.00 72.19 104 PHE A CA 1
ATOM 838 C C . PHE A 1 104 ? -23.818 -0.342 13.964 1.00 72.19 104 PHE A C 1
ATOM 840 O O . PHE A 1 104 ? -24.979 -0.358 14.371 1.00 72.19 104 PHE A O 1
ATOM 847 N N . ASN A 1 105 ? -23.019 -1.405 14.030 1.00 65.56 105 ASN A N 1
ATOM 848 C CA . ASN A 1 105 ? -23.300 -2.480 14.972 1.00 65.56 105 ASN A CA 1
ATOM 849 C C . ASN A 1 105 ? -22.850 -2.025 16.369 1.00 65.56 105 ASN A C 1
ATOM 851 O O . ASN A 1 105 ? -21.974 -1.167 16.489 1.00 65.56 105 ASN A O 1
ATOM 855 N N . GLN A 1 106 ? -23.431 -2.600 17.420 1.00 54.78 106 GLN A N 1
ATOM 856 C CA . GLN A 1 106 ? -23.239 -2.189 18.820 1.00 54.78 106 GLN A CA 1
ATOM 857 C C . GLN A 1 106 ? -21.762 -2.050 19.250 1.00 54.78 106 GLN A C 1
ATOM 859 O O . GLN A 1 106 ? -21.436 -1.289 20.153 1.00 54.78 106 GLN A O 1
ATOM 864 N N . LYS A 1 107 ? -20.841 -2.760 18.579 1.00 57.94 107 LYS A N 1
ATOM 865 C CA . LYS A 1 107 ? -19.396 -2.748 18.870 1.00 57.94 107 LYS A CA 1
ATOM 866 C C . LYS A 1 107 ? -18.649 -1.544 18.289 1.00 57.94 107 LYS A C 1
ATOM 868 O O . LYS A 1 107 ? -17.517 -1.276 18.687 1.00 57.94 107 LYS A O 1
ATOM 873 N N . SER A 1 108 ? -19.228 -0.844 17.318 1.00 65.56 108 SER A N 1
ATOM 874 C CA . SER A 1 108 ? -18.577 0.265 16.617 1.00 65.56 108 SER A CA 1
ATOM 875 C C . SER A 1 108 ? -18.985 1.610 17.210 1.00 65.56 108 SER A C 1
ATOM 877 O O . SER A 1 108 ? -20.167 1.915 17.291 1.00 65.56 108 SER A O 1
ATOM 879 N N . ASN A 1 109 ? -18.005 2.422 17.626 1.00 74.56 109 ASN A N 1
ATOM 880 C CA . ASN A 1 109 ? -18.260 3.722 18.245 1.00 74.56 109 ASN A CA 1
ATOM 881 C C . ASN A 1 109 ? -18.636 4.774 17.172 1.00 74.56 109 ASN A C 1
ATOM 883 O O . ASN A 1 109 ? -17.753 5.185 16.404 1.00 74.56 109 ASN A O 1
ATOM 887 N N . PRO A 1 110 ? -19.895 5.261 17.132 1.00 73.44 110 PRO A N 1
ATOM 888 C CA . PRO A 1 110 ? -20.350 6.241 16.143 1.00 73.44 110 PRO A CA 1
ATOM 889 C C . PRO A 1 110 ? -19.579 7.562 16.226 1.00 73.44 110 PRO A C 1
ATOM 891 O O . PRO A 1 110 ? -19.306 8.184 15.202 1.00 73.44 110 PRO A O 1
ATOM 894 N N . ALA A 1 111 ? -19.151 7.963 17.427 1.00 75.62 111 ALA A N 1
ATOM 895 C CA . ALA A 1 111 ? -18.365 9.174 17.626 1.00 75.62 111 ALA A CA 1
ATOM 896 C C . ALA A 1 111 ? -16.968 9.061 17.001 1.00 75.62 111 ALA A C 1
ATOM 898 O O . ALA A 1 111 ? -16.437 10.045 16.516 1.00 75.62 111 ALA A O 1
ATOM 899 N N . ILE A 1 112 ? -16.356 7.877 16.935 1.00 78.69 112 ILE A N 1
ATOM 900 C CA . ILE A 1 112 ? -15.083 7.735 16.207 1.00 78.69 112 ILE A CA 1
ATOM 901 C C . ILE A 1 112 ? -15.319 7.874 14.702 1.00 78.69 112 ILE A C 1
ATOM 903 O O . ILE A 1 112 ? -14.535 8.531 14.020 1.00 78.69 112 ILE A O 1
ATOM 907 N N . HIS A 1 113 ? -16.405 7.294 14.184 1.00 82.56 113 HIS A N 1
ATOM 908 C CA . HIS A 1 113 ? -16.749 7.421 12.770 1.00 82.56 113 HIS A CA 1
ATOM 909 C C . HIS A 1 113 ? -17.028 8.862 12.368 1.00 82.56 113 HIS A C 1
ATOM 911 O O . HIS A 1 113 ? -16.575 9.284 11.315 1.00 82.56 113 HIS A O 1
ATOM 917 N N . MET A 1 114 ? -17.726 9.642 13.193 1.00 80.31 114 MET A N 1
ATOM 918 C CA . MET A 1 114 ? -18.032 11.027 12.836 1.00 80.31 114 MET A CA 1
ATOM 919 C C . MET A 1 114 ? -16.763 11.865 12.563 1.00 80.31 114 MET A C 1
ATOM 921 O O . MET A 1 114 ? -16.823 12.812 11.781 1.00 80.31 114 MET A O 1
ATOM 925 N N . ARG A 1 115 ? -15.588 11.452 13.073 1.00 83.56 115 ARG A N 1
ATOM 926 C CA . ARG A 1 115 ? -14.309 12.125 12.812 1.00 83.56 115 ARG A CA 1
ATOM 927 C C . ARG A 1 115 ? -13.876 11.999 11.355 1.00 83.56 115 ARG A C 1
ATOM 929 O O . ARG A 1 115 ? -13.111 12.822 10.866 1.00 83.56 115 ARG A O 1
ATOM 936 N N . THR A 1 116 ? -14.371 10.993 10.631 1.00 81.88 116 THR A N 1
ATOM 937 C CA . THR A 1 116 ? -14.101 10.866 9.195 1.00 81.88 116 THR A CA 1
ATOM 938 C C . THR A 1 116 ? -14.811 11.939 8.382 1.00 81.88 116 THR A C 1
ATOM 940 O O . THR A 1 116 ? -14.330 12.275 7.309 1.00 81.88 116 THR A O 1
ATOM 943 N N . HIS A 1 117 ? -15.922 12.486 8.885 1.00 82.50 117 HIS A N 1
ATOM 944 C CA . HIS A 1 117 ? -16.646 13.577 8.224 1.00 82.50 117 HIS A CA 1
ATOM 945 C C . HIS A 1 117 ? -16.055 14.938 8.574 1.00 82.50 117 HIS A C 1
ATOM 947 O O . HIS A 1 117 ? -15.928 15.790 7.704 1.00 82.50 117 HIS A O 1
ATOM 953 N N . THR A 1 118 ? -15.628 15.131 9.823 1.00 82.38 118 THR A N 1
ATOM 954 C CA . THR A 1 118 ? -14.991 16.386 10.259 1.00 82.38 118 THR A CA 1
ATOM 955 C C . THR A 1 118 ? -13.513 16.476 9.877 1.00 82.38 118 THR A C 1
ATOM 957 O O . THR A 1 118 ? -12.906 17.533 10.006 1.00 82.38 118 THR A O 1
ATOM 960 N N . SER A 1 119 ? -12.911 15.370 9.426 1.00 83.75 119 SER A N 1
ATOM 961 C CA . SER A 1 119 ? -11.465 15.229 9.204 1.00 83.75 119 SER A CA 1
ATOM 962 C C . SER A 1 119 ? -10.595 15.496 10.442 1.00 83.75 119 SER A C 1
ATOM 964 O O . SER A 1 119 ? -9.372 15.584 10.328 1.00 83.75 119 SER A O 1
ATOM 966 N N . GLU A 1 120 ? -11.190 15.548 11.636 1.00 84.62 120 GLU A N 1
ATOM 967 C CA . GLU A 1 120 ? -10.466 15.760 12.885 1.00 84.62 120 GLU A CA 1
ATOM 968 C C . GLU A 1 120 ? -9.615 14.531 13.223 1.00 84.62 120 GLU A C 1
ATOM 970 O O . GLU A 1 120 ? -10.125 13.424 13.397 1.00 84.62 120 GLU A O 1
ATOM 975 N N . LYS A 1 121 ? -8.304 14.722 13.375 1.00 89.62 121 LYS A N 1
ATOM 976 C CA . LYS A 1 121 ? -7.351 13.665 13.729 1.00 89.62 121 LYS A CA 1
ATOM 977 C C . LYS A 1 121 ? -6.621 14.041 15.023 1.00 89.62 121 LYS A C 1
ATOM 979 O O . LYS A 1 121 ? -5.519 14.578 14.952 1.00 89.62 121 LYS A O 1
ATOM 984 N N . PRO A 1 122 ? -7.213 13.776 16.204 1.00 90.44 122 PRO A N 1
ATOM 985 C CA . PRO A 1 122 ? -6.689 14.284 17.475 1.00 90.44 122 PRO A CA 1
ATOM 986 C C . PRO A 1 122 ? -5.325 13.708 17.866 1.00 90.44 122 PRO A C 1
ATOM 988 O O . PRO A 1 122 ? -4.636 14.267 18.710 1.00 90.44 122 PRO A O 1
ATOM 991 N N . PHE A 1 123 ? -4.952 12.557 17.305 1.00 94.44 123 PHE A N 1
ATOM 992 C CA . PHE A 1 123 ? -3.758 11.821 17.705 1.00 94.44 123 PHE A CA 1
ATOM 993 C C . PHE A 1 123 ? -2.642 12.069 16.695 1.00 94.44 123 PHE A C 1
ATOM 995 O O . PHE A 1 123 ? -2.585 11.393 15.668 1.00 94.44 123 PHE A O 1
ATOM 1002 N N . LYS A 1 124 ? -1.790 13.054 16.974 1.00 95.81 124 LYS A N 1
ATOM 1003 C CA . LYS A 1 124 ? -0.661 13.436 16.117 1.00 95.81 124 LYS A CA 1
ATOM 1004 C C . LYS A 1 124 ? 0.546 12.534 16.382 1.00 95.81 124 LYS A C 1
ATOM 1006 O O . LYS A 1 124 ? 0.769 12.125 17.519 1.00 95.81 124 LYS A O 1
ATOM 1011 N N . CYS A 1 125 ? 1.291 12.196 15.336 1.00 96.25 125 CYS A N 1
ATOM 1012 C CA . CYS A 1 125 ? 2.613 11.601 15.475 1.00 96.25 125 CYS A CA 1
ATOM 1013 C C . CYS A 1 125 ? 3.621 12.690 15.857 1.00 96.25 125 CYS A C 1
ATOM 1015 O O . CYS A 1 125 ? 3.565 13.798 15.337 1.00 96.25 125 CYS A O 1
ATOM 1017 N N . GLU A 1 126 ? 4.542 12.369 16.761 1.00 95.38 126 GLU A N 1
ATOM 1018 C CA . GLU A 1 126 ? 5.599 13.292 17.197 1.00 95.38 126 GLU A CA 1
ATOM 1019 C C . GLU A 1 126 ? 6.818 13.276 16.260 1.00 95.38 126 GLU A C 1
ATOM 1021 O O . GLU A 1 126 ? 7.649 14.173 16.310 1.00 95.38 126 GLU A O 1
ATOM 1026 N N . ILE A 1 127 ? 6.926 12.260 15.397 1.00 96.06 127 ILE A N 1
ATOM 1027 C CA . ILE A 1 127 ? 8.084 12.039 14.514 1.00 96.06 127 ILE A CA 1
ATOM 1028 C C . ILE A 1 127 ? 7.785 12.474 13.071 1.00 96.06 127 ILE A C 1
ATOM 1030 O O . ILE A 1 127 ? 8.696 12.802 12.316 1.00 96.06 127 ILE A O 1
ATOM 1034 N N . CYS A 1 128 ? 6.517 12.479 12.657 1.00 96.06 128 CYS A N 1
ATOM 1035 C CA . CYS A 1 128 ? 6.113 12.912 11.323 1.00 96.06 128 CYS A CA 1
ATOM 1036 C C . CYS A 1 128 ? 4.767 13.6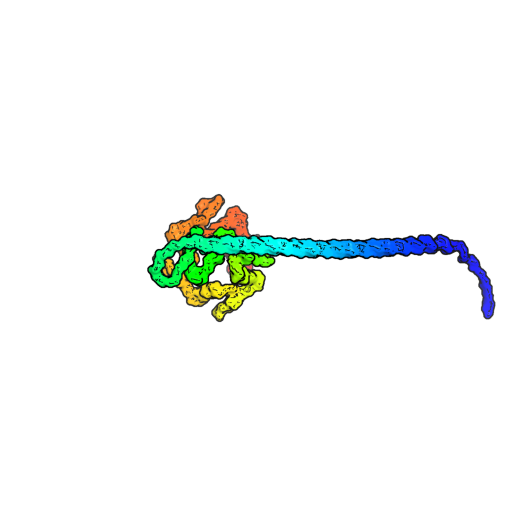39 11.345 1.00 96.06 128 CYS A C 1
ATOM 1038 O O . CYS A 1 128 ? 4.045 13.628 12.335 1.00 96.06 128 CYS A O 1
ATOM 1040 N N . GLU A 1 129 ? 4.382 14.220 10.213 1.00 95.19 129 GLU A N 1
ATOM 1041 C CA . GLU A 1 129 ? 3.170 15.041 10.092 1.00 95.19 129 GLU A CA 1
ATOM 1042 C C . GLU A 1 129 ? 1.855 14.233 10.104 1.00 95.19 129 GLU A C 1
ATOM 1044 O O . GLU A 1 129 ? 0.754 14.783 9.995 1.00 95.19 129 GLU A O 1
ATOM 1049 N N . HIS A 1 130 ? 1.921 12.903 10.223 1.00 94.50 130 HIS A N 1
ATOM 1050 C CA . HIS A 1 130 ? 0.723 12.075 10.225 1.00 94.50 130 HIS A CA 1
ATOM 1051 C C . HIS A 1 130 ? -0.080 12.204 11.519 1.00 94.50 130 HIS A C 1
ATOM 1053 O O . HIS A 1 130 ? 0.442 12.208 12.628 1.00 94.50 130 HIS A O 1
ATOM 1059 N N . SER A 1 131 ? -1.402 12.244 11.363 1.00 95.19 131 SER A N 1
ATOM 1060 C CA . SER A 1 131 ? -2.357 12.280 12.469 1.00 95.19 131 SER A CA 1
ATOM 1061 C C . SER A 1 131 ? -3.452 11.230 12.274 1.00 95.19 131 SER A C 1
ATOM 1063 O O . SER A 1 131 ? -3.812 10.881 11.143 1.00 95.19 131 SER A O 1
ATOM 1065 N N . PHE A 1 132 ? -4.007 10.733 13.377 1.00 93.44 132 PHE A N 1
ATOM 1066 C CA . PHE A 1 132 ? -4.914 9.590 13.408 1.00 93.44 132 PHE A CA 1
ATOM 1067 C C . PHE A 1 132 ? -6.216 9.897 14.149 1.00 93.44 132 PHE A C 1
ATOM 1069 O O . PHE A 1 132 ? -6.275 10.710 15.069 1.00 93.44 132 PHE A O 1
ATOM 1076 N N . TYR A 1 133 ? -7.273 9.177 13.769 1.00 89.62 133 TYR A N 1
ATOM 1077 C CA . TYR A 1 133 ? -8.598 9.271 14.390 1.00 89.62 133 TYR A CA 1
ATOM 1078 C C . TYR A 1 133 ? -8.686 8.577 15.755 1.00 89.62 133 TYR A C 1
ATOM 1080 O O . TYR A 1 133 ? -9.595 8.861 16.537 1.00 89.62 133 TYR A O 1
ATOM 1088 N N . THR A 1 134 ? -7.771 7.645 16.044 1.00 90.44 134 THR A N 1
ATOM 1089 C CA . THR A 1 134 ? -7.757 6.853 17.283 1.00 90.44 134 THR A CA 1
ATOM 1090 C C . THR A 1 134 ? -6.343 6.705 17.837 1.00 90.44 134 THR A C 1
ATOM 1092 O O . THR A 1 134 ? -5.381 6.616 17.073 1.00 90.44 134 THR A O 1
ATOM 1095 N N . LYS A 1 135 ? -6.227 6.598 19.168 1.00 92.19 135 LYS A N 1
ATOM 1096 C CA . LYS A 1 135 ? -4.951 6.348 19.859 1.00 92.19 135 LYS A CA 1
ATOM 1097 C C . LYS A 1 135 ? -4.299 5.040 19.404 1.00 92.19 135 LYS A C 1
ATOM 1099 O O . LYS A 1 135 ? -3.101 5.004 19.166 1.00 92.19 135 LYS A O 1
ATOM 1104 N N . ASN A 1 136 ? -5.087 3.977 19.231 1.00 92.62 136 ASN A N 1
ATOM 1105 C CA . ASN A 1 136 ? -4.570 2.683 18.777 1.00 92.62 136 ASN A CA 1
ATOM 1106 C C . ASN A 1 136 ? -3.961 2.759 17.366 1.00 92.62 136 ASN A C 1
ATOM 1108 O O . ASN A 1 136 ? -2.932 2.143 17.110 1.00 92.62 136 ASN A O 1
ATOM 1112 N N . ALA A 1 137 ? -4.561 3.538 16.457 1.00 94.31 137 ALA A N 1
ATOM 1113 C CA . ALA A 1 137 ? -3.987 3.757 15.131 1.00 94.31 137 ALA A CA 1
ATOM 1114 C C . ALA A 1 137 ? -2.647 4.506 15.201 1.00 94.31 137 ALA A C 1
ATOM 1116 O O . ALA A 1 137 ? -1.719 4.115 14.498 1.00 94.31 137 ALA A O 1
ATOM 1117 N N . LEU A 1 138 ? -2.525 5.504 16.087 1.00 96.50 138 LEU A N 1
ATOM 1118 C CA . LEU A 1 138 ? -1.248 6.168 16.353 1.00 96.50 138 LEU A CA 1
ATOM 1119 C C . LEU A 1 138 ? -0.209 5.180 16.907 1.00 96.50 138 LEU A C 1
ATOM 1121 O O . LEU A 1 138 ? 0.880 5.104 16.360 1.00 96.50 138 LEU A O 1
ATOM 1125 N N . ILE A 1 139 ? -0.541 4.367 17.917 1.00 96.06 139 ILE A N 1
ATOM 1126 C CA . ILE A 1 139 ? 0.389 3.368 18.490 1.00 96.06 139 ILE A CA 1
ATOM 1127 C C . ILE A 1 139 ? 0.901 2.405 17.412 1.00 96.06 139 ILE A C 1
ATOM 1129 O O . ILE A 1 139 ? 2.099 2.157 17.304 1.00 96.06 139 ILE A O 1
ATOM 1133 N N . ILE A 1 140 ? -0.000 1.879 16.579 1.00 96.50 140 ILE A N 1
ATOM 1134 C CA . ILE A 1 140 ? 0.372 0.997 15.468 1.00 96.50 140 ILE A CA 1
ATOM 1135 C C . ILE A 1 140 ? 1.262 1.727 14.457 1.00 96.50 140 ILE A C 1
ATOM 1137 O O . ILE A 1 140 ? 2.187 1.120 13.920 1.00 96.50 140 ILE A O 1
ATOM 1141 N N . HIS A 1 141 ? 0.991 3.003 14.183 1.00 96.94 141 HIS A N 1
ATOM 1142 C CA . HIS A 1 141 ? 1.833 3.818 13.318 1.00 96.94 141 HIS A CA 1
ATOM 1143 C C . HIS A 1 141 ? 3.213 4.074 13.927 1.00 96.94 141 HIS A C 1
ATOM 1145 O O . HIS A 1 141 ? 4.193 3.951 13.209 1.00 96.94 141 HIS A O 1
ATOM 1151 N N . MET A 1 142 ? 3.335 4.322 15.233 1.00 97.69 142 MET A N 1
ATOM 1152 C CA . MET A 1 142 ? 4.639 4.535 15.876 1.00 97.69 142 MET A CA 1
ATOM 1153 C C . MET A 1 142 ? 5.602 3.360 15.659 1.00 97.69 142 MET A C 1
ATOM 1155 O O . MET A 1 142 ? 6.809 3.565 15.547 1.00 97.69 142 MET A O 1
ATOM 1159 N N . ARG A 1 143 ? 5.080 2.142 15.462 1.00 97.38 143 ARG A N 1
ATOM 1160 C CA . ARG A 1 143 ? 5.881 0.969 15.071 1.00 97.38 143 ARG A CA 1
ATOM 1161 C C . ARG A 1 143 ? 6.620 1.121 13.742 1.00 97.38 143 ARG A C 1
ATOM 1163 O O . ARG A 1 143 ? 7.589 0.408 13.502 1.00 97.38 143 ARG A O 1
ATOM 1170 N N . THR A 1 144 ? 6.182 2.013 12.851 1.00 96.62 144 THR A N 1
ATOM 1171 C CA . THR A 1 144 ? 6.908 2.311 11.606 1.00 96.62 144 THR A CA 1
ATOM 1172 C C . THR A 1 144 ? 8.141 3.169 11.843 1.00 96.62 144 THR A C 1
ATOM 1174 O O . THR A 1 144 ? 9.060 3.103 11.037 1.00 96.62 144 THR A O 1
ATOM 1177 N N . HIS A 1 145 ? 8.176 3.937 12.933 1.00 97.00 145 HIS A N 1
ATOM 1178 C CA . HIS A 1 145 ? 9.350 4.708 13.333 1.00 97.00 145 HIS A CA 1
ATOM 1179 C C . HIS A 1 145 ? 10.314 3.874 14.175 1.00 97.00 145 HIS A C 1
ATOM 1181 O O . HIS A 1 145 ? 11.513 3.895 13.929 1.00 97.00 145 HIS A O 1
ATOM 1187 N N . THR A 1 146 ? 9.797 3.093 15.126 1.00 96.12 146 THR A N 1
ATOM 1188 C CA . THR A 1 146 ? 10.636 2.251 15.996 1.00 96.12 146 THR A CA 1
ATOM 1189 C C . THR A 1 146 ? 11.115 0.968 15.318 1.00 96.12 146 THR A C 1
ATOM 1191 O O . THR A 1 146 ? 12.035 0.317 15.800 1.00 96.12 146 THR A O 1
ATOM 1194 N N . GLY A 1 147 ? 10.465 0.557 14.226 1.00 96.06 147 GLY A N 1
ATOM 1195 C CA . GLY A 1 147 ? 10.713 -0.731 13.579 1.00 96.06 147 GLY A CA 1
ATOM 1196 C C . GLY A 1 147 ? 10.143 -1.933 14.341 1.00 96.06 147 GLY A C 1
ATOM 1197 O O . GLY A 1 147 ? 10.374 -3.070 13.925 1.00 96.06 147 GLY A O 1
ATOM 1198 N N . GLU A 1 148 ? 9.383 -1.712 15.421 1.00 97.31 148 GLU A N 1
ATOM 1199 C CA . GLU A 1 148 ? 8.802 -2.776 16.242 1.00 97.31 148 GLU A CA 1
ATOM 1200 C C . GLU A 1 148 ? 7.873 -3.676 15.404 1.00 97.31 148 GLU A C 1
ATOM 1202 O O . GLU A 1 148 ? 6.902 -3.236 14.776 1.00 97.31 148 GLU A O 1
ATOM 1207 N N . LYS A 1 149 ? 8.147 -4.982 15.412 1.00 96.88 149 LYS A N 1
ATOM 1208 C CA . LYS A 1 149 ? 7.364 -5.990 14.686 1.00 96.88 149 LYS A CA 1
ATOM 1209 C C . LYS A 1 149 ? 7.007 -7.156 15.615 1.00 96.88 149 LYS A C 1
ATOM 1211 O O . LYS A 1 149 ? 7.628 -8.209 15.521 1.00 96.88 149 LYS A O 1
ATOM 1216 N N . PRO A 1 150 ? 6.010 -6.995 16.505 1.00 96.12 150 PRO A N 1
ATOM 1217 C CA . PRO A 1 150 ? 5.748 -7.963 17.578 1.00 96.12 150 PRO A CA 1
ATOM 1218 C C . PRO A 1 150 ? 5.219 -9.317 17.104 1.00 96.12 150 PRO A C 1
ATOM 1220 O O . PRO A 1 150 ? 5.197 -10.279 17.865 1.00 96.12 150 PRO A O 1
ATOM 1223 N N . PHE A 1 151 ? 4.708 -9.392 15.875 1.00 97.69 151 PHE A N 1
ATOM 1224 C CA . PHE A 1 151 ? 3.981 -10.559 15.393 1.00 97.69 151 PHE A CA 1
ATOM 1225 C C . PHE A 1 151 ? 4.866 -11.382 14.468 1.00 97.69 151 PHE A C 1
ATOM 1227 O O . PHE A 1 151 ? 5.066 -11.016 13.311 1.00 97.69 151 PHE A O 1
ATOM 1234 N N . LYS A 1 152 ? 5.376 -12.499 14.974 1.00 97.31 152 LYS A N 1
ATOM 1235 C CA . LYS A 1 152 ? 6.264 -13.402 14.246 1.00 97.31 152 LYS A CA 1
ATOM 1236 C C . LYS A 1 152 ? 5.477 -14.472 13.489 1.00 97.31 152 LYS A C 1
ATOM 1238 O O . LYS A 1 152 ? 4.510 -15.017 14.008 1.00 97.31 152 LYS A O 1
ATOM 1243 N N . CYS A 1 153 ? 5.897 -14.771 12.264 1.00 96.69 153 CYS A N 1
ATOM 1244 C CA . CYS A 1 153 ? 5.490 -15.972 11.547 1.00 96.69 153 CYS A CA 1
ATOM 1245 C C . CYS A 1 153 ? 6.339 -17.150 12.021 1.00 96.69 153 CYS A C 1
ATOM 1247 O O . CYS A 1 153 ? 7.564 -17.108 11.932 1.00 96.69 153 CYS A O 1
ATOM 1249 N N . ASP A 1 154 ? 5.710 -18.223 12.490 1.00 93.94 154 ASP A N 1
ATOM 1250 C CA . ASP A 1 154 ? 6.450 -19.382 12.989 1.00 93.94 154 ASP A CA 1
ATOM 1251 C C . ASP A 1 154 ? 7.024 -20.271 11.883 1.00 93.94 154 ASP A C 1
ATOM 1253 O O . ASP A 1 154 ? 7.946 -21.038 12.159 1.00 93.94 154 ASP A O 1
ATOM 1257 N N . VAL A 1 155 ? 6.559 -20.112 10.641 1.00 94.00 155 VAL A N 1
ATOM 1258 C CA . VAL A 1 155 ? 7.036 -20.870 9.477 1.00 94.00 155 VAL A CA 1
ATOM 1259 C C . VAL A 1 155 ? 8.295 -20.223 8.895 1.00 94.00 155 VAL A C 1
ATOM 1261 O O . VAL A 1 155 ? 9.379 -20.787 9.002 1.00 94.00 155 VAL A O 1
ATOM 1264 N N . CYS A 1 156 ? 8.198 -19.007 8.349 1.00 94.75 156 CYS A N 1
ATOM 1265 C CA . CYS A 1 156 ? 9.334 -18.327 7.708 1.00 94.75 156 CYS A CA 1
ATOM 1266 C C . CYS A 1 156 ? 10.124 -17.382 8.635 1.00 94.75 156 CYS A C 1
ATOM 1268 O O . CYS A 1 156 ? 11.057 -16.714 8.191 1.00 94.75 156 CYS A O 1
ATOM 1270 N N . LYS A 1 157 ? 9.741 -17.278 9.917 1.00 93.81 157 LYS A N 1
ATOM 1271 C CA . LYS A 1 157 ? 10.362 -16.404 10.938 1.00 93.81 157 LYS A CA 1
ATOM 1272 C C . LYS A 1 157 ? 10.311 -14.900 10.626 1.00 93.81 157 LYS A C 1
ATOM 1274 O O . LYS A 1 157 ? 10.909 -14.110 11.358 1.00 93.81 157 LYS A O 1
ATOM 1279 N N . HIS A 1 158 ? 9.555 -14.481 9.606 1.00 95.75 158 HIS A N 1
ATOM 1280 C CA . HIS A 1 158 ? 9.334 -13.070 9.292 1.00 95.75 158 HIS A CA 1
ATOM 1281 C C . HIS A 1 158 ? 8.445 -12.384 10.338 1.00 95.75 158 HIS A C 1
ATOM 1283 O O . HIS A 1 158 ? 7.521 -12.992 10.873 1.00 95.75 158 HIS A O 1
ATOM 1289 N N . ASN A 1 159 ? 8.692 -11.100 10.607 1.00 96.75 159 ASN A N 1
ATOM 1290 C CA . ASN A 1 159 ? 7.997 -10.343 11.650 1.00 96.75 159 ASN A CA 1
ATOM 1291 C C . ASN A 1 159 ? 7.109 -9.234 11.062 1.00 96.75 159 ASN A C 1
ATOM 1293 O O . ASN A 1 159 ? 7.469 -8.577 10.084 1.00 96.75 159 ASN A O 1
ATOM 1297 N N . PHE A 1 160 ? 5.970 -8.975 11.703 1.00 97.25 160 PHE A N 1
ATOM 1298 C CA . PHE A 1 160 ? 4.958 -8.002 11.294 1.00 97.25 160 PHE A CA 1
ATOM 1299 C C . PHE A 1 160 ? 4.616 -7.039 12.433 1.00 97.25 160 PHE A C 1
ATOM 1301 O O . PHE A 1 160 ? 4.596 -7.405 13.605 1.00 97.25 160 PHE A O 1
ATOM 1308 N N . ASN A 1 161 ? 4.267 -5.800 12.083 1.00 95.94 161 ASN A N 1
ATOM 1309 C CA . ASN A 1 161 ? 3.842 -4.769 13.041 1.00 95.94 161 ASN A CA 1
ATOM 1310 C C . ASN A 1 161 ? 2.367 -4.890 13.474 1.00 95.94 161 ASN A C 1
ATOM 1312 O O . ASN A 1 161 ? 1.937 -4.228 14.421 1.00 95.94 161 ASN A O 1
ATOM 1316 N N . GLN A 1 162 ? 1.581 -5.732 12.793 1.00 96.81 162 GLN A N 1
ATOM 1317 C CA . GLN A 1 162 ? 0.160 -5.950 13.063 1.00 96.81 162 GLN A CA 1
ATOM 1318 C C . GLN A 1 162 ? -0.225 -7.423 12.894 1.00 96.81 162 GLN A C 1
ATOM 1320 O O . GLN A 1 162 ? 0.113 -8.048 11.886 1.00 96.81 162 GLN A O 1
ATOM 1325 N N . LYS A 1 163 ? -1.049 -7.939 13.815 1.00 95.94 163 LYS A N 1
ATOM 1326 C CA . LYS A 1 163 ? -1.592 -9.309 13.773 1.00 95.94 163 LYS A CA 1
ATOM 1327 C C . LYS A 1 163 ? -2.354 -9.610 12.480 1.00 95.94 163 LYS A C 1
ATOM 1329 O O . LYS A 1 163 ? -2.209 -10.683 11.907 1.00 95.94 163 LYS A O 1
ATOM 1334 N N . GLY A 1 164 ? -3.139 -8.651 11.984 1.00 95.12 164 GLY A N 1
ATOM 1335 C CA . GLY A 1 164 ? -3.884 -8.812 10.732 1.00 95.12 164 GLY A CA 1
ATOM 1336 C C . GLY A 1 164 ? -2.984 -8.948 9.498 1.00 95.12 164 GLY A C 1
ATOM 1337 O O . GLY A 1 164 ? -3.368 -9.611 8.537 1.00 95.12 164 GLY A O 1
ATOM 1338 N N . ASN A 1 165 ? -1.785 -8.357 9.522 1.00 96.50 165 ASN A N 1
ATOM 1339 C CA . ASN A 1 165 ? -0.807 -8.509 8.444 1.00 96.50 165 ASN A CA 1
ATOM 1340 C C . ASN A 1 165 ? -0.149 -9.889 8.496 1.00 96.50 165 ASN A C 1
ATOM 1342 O O . ASN A 1 165 ? -0.071 -10.535 7.455 1.00 96.50 165 ASN A O 1
ATOM 1346 N N . LEU A 1 166 ? 0.204 -10.370 9.694 1.00 97.19 166 LEU A N 1
ATOM 1347 C CA . LEU A 1 166 ? 0.654 -11.748 9.893 1.00 97.19 166 LEU A CA 1
ATOM 1348 C C . LEU A 1 166 ? -0.395 -12.747 9.381 1.00 97.19 166 LEU A C 1
ATOM 1350 O O . LEU A 1 166 ? -0.076 -13.584 8.553 1.00 97.19 166 LEU A O 1
ATOM 1354 N N . ALA A 1 167 ? -1.665 -12.612 9.774 1.00 95.81 167 ALA A N 1
ATOM 1355 C CA . ALA A 1 167 ? -2.727 -13.522 9.329 1.00 95.81 167 ALA A CA 1
ATOM 1356 C C . ALA A 1 167 ? -2.898 -13.557 7.797 1.00 95.81 167 ALA A C 1
ATOM 1358 O O . ALA A 1 167 ? -3.116 -14.615 7.214 1.00 95.81 167 ALA A O 1
ATOM 1359 N N . LYS A 1 168 ? -2.778 -12.406 7.119 1.00 96.06 168 LYS A N 1
ATOM 1360 C CA . LYS A 1 168 ? -2.793 -12.354 5.646 1.00 96.06 168 LYS A CA 1
ATOM 1361 C C . LYS A 1 168 ? -1.555 -13.006 5.038 1.00 96.06 168 LYS A C 1
ATOM 1363 O O . LYS A 1 168 ? -1.678 -13.637 3.994 1.00 96.06 168 LYS A O 1
ATOM 1368 N N . HIS A 1 169 ? -0.393 -12.817 5.657 1.00 96.44 169 HIS A N 1
ATOM 1369 C CA . HIS A 1 169 ? 0.846 -13.448 5.231 1.00 96.44 169 HIS A CA 1
ATOM 1370 C C . HIS A 1 169 ? 0.809 -14.962 5.418 1.00 96.44 169 HIS A C 1
ATOM 1372 O O . HIS A 1 169 ? 1.225 -15.654 4.510 1.00 96.44 169 HIS A O 1
ATOM 1378 N N . MET A 1 170 ? 0.218 -15.497 6.489 1.00 96.50 170 MET A N 1
ATOM 1379 C CA . MET A 1 170 ? 0.126 -16.953 6.676 1.00 96.50 170 MET A CA 1
ATOM 1380 C C . MET A 1 170 ? -0.505 -17.672 5.475 1.00 96.50 170 MET A C 1
ATOM 1382 O O . MET A 1 170 ? -0.130 -18.796 5.171 1.00 96.50 170 MET A O 1
ATOM 1386 N N . ARG A 1 171 ? -1.394 -17.007 4.725 1.00 96.25 171 ARG A N 1
ATOM 1387 C CA . ARG A 1 171 ? -1.968 -17.547 3.481 1.00 96.25 171 ARG A CA 1
ATOM 1388 C C . ARG A 1 171 ? -0.951 -17.757 2.356 1.00 96.25 171 ARG A C 1
ATOM 1390 O O . ARG A 1 171 ? -1.225 -18.504 1.424 1.00 96.25 171 ARG A O 1
ATOM 1397 N N . THR A 1 172 ? 0.185 -17.060 2.375 1.00 94.50 172 THR A N 1
ATOM 1398 C CA . THR A 1 172 ? 1.289 -17.322 1.438 1.00 94.50 172 THR A CA 1
ATOM 1399 C C . THR A 1 172 ? 2.001 -18.611 1.792 1.00 94.50 172 THR A C 1
ATOM 1401 O O . THR A 1 172 ? 2.305 -19.382 0.891 1.00 94.50 172 THR A O 1
ATOM 1404 N N . ASP A 1 173 ? 2.193 -18.857 3.084 1.00 92.75 173 ASP A N 1
ATOM 1405 C CA . ASP A 1 173 ? 2.930 -20.017 3.579 1.00 92.75 173 ASP A CA 1
ATOM 1406 C C . ASP A 1 173 ? 2.077 -21.290 3.481 1.00 92.75 173 ASP A C 1
ATOM 1408 O O . ASP A 1 173 ? 2.571 -22.337 3.081 1.00 92.75 173 ASP A O 1
ATOM 1412 N N . THR A 1 174 ? 0.771 -21.197 3.758 1.00 93.56 174 THR A N 1
ATOM 1413 C CA . THR A 1 174 ? -0.172 -22.323 3.610 1.00 93.56 174 THR A CA 1
ATOM 1414 C C . THR A 1 174 ? -0.677 -22.523 2.181 1.00 93.56 174 THR A C 1
ATOM 1416 O O . THR A 1 174 ? -1.295 -23.540 1.880 1.00 93.56 174 THR A O 1
ATOM 1419 N N . GLY A 1 175 ? -0.488 -21.536 1.299 1.00 94.81 175 GLY A N 1
ATOM 1420 C CA . GLY A 1 175 ? -1.062 -21.532 -0.048 1.00 94.81 175 GLY A CA 1
ATOM 1421 C C . GLY A 1 175 ? -2.576 -21.273 -0.110 1.00 94.81 175 GLY A C 1
ATOM 1422 O O . GLY A 1 175 ? -3.161 -21.380 -1.191 1.00 94.81 175 GLY A O 1
ATOM 1423 N N . GLU A 1 176 ? -3.225 -20.909 1.002 1.00 96.44 176 GLU A N 1
ATOM 1424 C CA . GLU A 1 176 ? -4.667 -20.649 1.063 1.00 96.44 176 GLU A CA 1
ATOM 1425 C C . GLU A 1 176 ? -5.082 -19.489 0.132 1.00 96.44 176 GLU A C 1
ATOM 1427 O O . GLU A 1 176 ? -4.589 -18.357 0.213 1.00 96.44 176 GLU A O 1
ATOM 1432 N N . LYS A 1 177 ? -6.049 -19.748 -0.756 1.00 96.50 177 LYS A N 1
ATOM 1433 C CA . LYS A 1 177 ? -6.567 -18.767 -1.722 1.00 96.50 177 LYS A CA 1
ATOM 1434 C C . LYS A 1 177 ? -8.096 -18.667 -1.640 1.00 96.50 177 LYS A C 1
ATOM 1436 O O . LYS A 1 177 ? -8.780 -19.147 -2.537 1.00 96.50 177 LYS A O 1
ATOM 1441 N N . PRO A 1 178 ? -8.651 -18.034 -0.591 1.00 96.06 178 PRO A N 1
ATOM 1442 C CA . PRO A 1 178 ? -10.089 -18.077 -0.322 1.00 96.06 178 PRO A CA 1
ATOM 1443 C C . PRO A 1 178 ? -10.932 -17.212 -1.273 1.00 96.06 178 PRO A C 1
ATOM 1445 O O . PRO A 1 178 ? -12.156 -17.272 -1.231 1.00 96.06 178 PRO A O 1
ATOM 1448 N N . TYR A 1 179 ? -10.314 -16.381 -2.118 1.00 97.62 179 TYR A N 1
ATOM 1449 C CA . TYR A 1 179 ? -11.037 -15.471 -3.008 1.00 97.62 179 TYR A CA 1
ATOM 1450 C C . TYR A 1 179 ? -11.003 -15.983 -4.443 1.00 97.62 179 TYR A C 1
ATOM 1452 O O . TYR A 1 179 ? -9.985 -15.859 -5.122 1.00 97.62 179 TYR A O 1
ATOM 1460 N N . LYS A 1 180 ? -12.121 -16.524 -4.914 1.00 97.50 180 LYS A N 1
ATOM 1461 C CA . LYS A 1 180 ? -12.263 -17.077 -6.262 1.00 97.50 180 LYS A CA 1
ATOM 1462 C C . LYS A 1 180 ? -12.738 -16.020 -7.261 1.00 97.50 180 LYS A C 1
ATOM 1464 O O . LYS A 1 180 ? -13.574 -15.185 -6.934 1.00 97.50 180 LYS A O 1
ATOM 1469 N N . CYS A 1 181 ? -12.198 -16.059 -8.475 1.00 97.62 181 CYS A N 1
ATOM 1470 C CA . CYS A 1 181 ? -12.755 -15.358 -9.625 1.00 97.62 181 CYS A CA 1
ATOM 1471 C C . CYS A 1 181 ? -13.877 -16.190 -10.244 1.00 97.62 181 CYS A C 1
ATOM 1473 O O . CYS A 1 181 ? -13.648 -17.328 -10.656 1.00 97.62 181 CYS A O 1
ATOM 1475 N N . ASP A 1 182 ? -15.062 -15.604 -10.372 1.00 95.19 182 ASP A N 1
ATOM 1476 C CA . ASP A 1 182 ? -16.224 -16.305 -10.925 1.00 95.19 182 ASP A CA 1
ATOM 1477 C C . ASP A 1 182 ? -16.171 -16.453 -12.453 1.00 95.19 182 ASP A C 1
ATOM 1479 O O . ASP A 1 182 ? -16.844 -17.314 -13.009 1.00 95.19 182 ASP A O 1
ATOM 1483 N N . VAL A 1 183 ? -15.322 -15.673 -13.134 1.00 96.38 183 VAL A N 1
ATOM 1484 C CA . VAL A 1 183 ? -15.183 -15.700 -14.600 1.00 96.38 183 VAL A CA 1
ATOM 1485 C C . VAL A 1 183 ? -14.172 -16.756 -15.054 1.00 96.38 183 VAL A C 1
ATOM 1487 O O . VAL A 1 183 ? -14.499 -17.603 -15.877 1.00 96.38 183 VAL A O 1
ATOM 1490 N N . CYS A 1 184 ? -12.946 -16.746 -14.516 1.00 96.19 184 CYS A N 1
ATOM 1491 C CA . CYS A 1 184 ? -11.877 -17.665 -14.942 1.00 96.19 184 CYS A CA 1
ATOM 1492 C C . CYS A 1 184 ? -11.507 -18.741 -13.909 1.00 96.19 184 CYS A C 1
ATOM 1494 O O . CYS A 1 184 ? -10.539 -19.473 -14.102 1.00 96.19 184 CYS A O 1
ATOM 1496 N N . LYS A 1 185 ? -12.244 -18.837 -12.793 1.00 92.69 185 LYS A N 1
ATOM 1497 C CA . LYS A 1 185 ? -12.019 -19.794 -11.689 1.00 92.69 185 LYS A CA 1
ATOM 1498 C C . LYS A 1 185 ? -10.648 -19.684 -10.998 1.00 92.69 185 LYS A C 1
ATOM 1500 O O . LYS A 1 185 ? -10.351 -20.494 -10.120 1.00 92.69 185 LYS A O 1
ATOM 1505 N N . HIS A 1 186 ? -9.837 -18.673 -11.320 1.00 96.19 186 HIS A N 1
ATOM 1506 C CA . HIS A 1 186 ? -8.568 -18.419 -10.641 1.00 96.19 186 HIS A CA 1
ATOM 1507 C C . HIS A 1 186 ? -8.805 -17.960 -9.194 1.00 96.19 186 HIS A C 1
ATOM 1509 O O . HIS A 1 186 ? -9.638 -17.096 -8.930 1.00 96.19 186 HIS A O 1
ATOM 1515 N N . ASN A 1 187 ? -8.036 -18.509 -8.250 1.00 97.06 187 ASN A N 1
ATOM 1516 C CA . ASN A 1 187 ? -8.111 -18.166 -6.828 1.00 97.06 187 ASN A CA 1
ATOM 1517 C C . ASN A 1 187 ? -6.996 -17.202 -6.386 1.00 97.06 187 ASN A C 1
ATOM 1519 O O . ASN A 1 187 ? -5.865 -17.278 -6.872 1.00 97.06 187 ASN A O 1
ATOM 1523 N N . PHE A 1 188 ? -7.301 -16.338 -5.418 1.00 97.44 188 PHE A N 1
ATOM 1524 C CA . PHE A 1 188 ? -6.426 -15.314 -4.850 1.00 97.44 188 PHE A CA 1
ATOM 1525 C C . PHE A 1 188 ? -6.397 -15.411 -3.320 1.00 97.44 188 PHE A C 1
ATOM 1527 O O . PHE A 1 188 ? -7.396 -15.722 -2.675 1.00 97.44 188 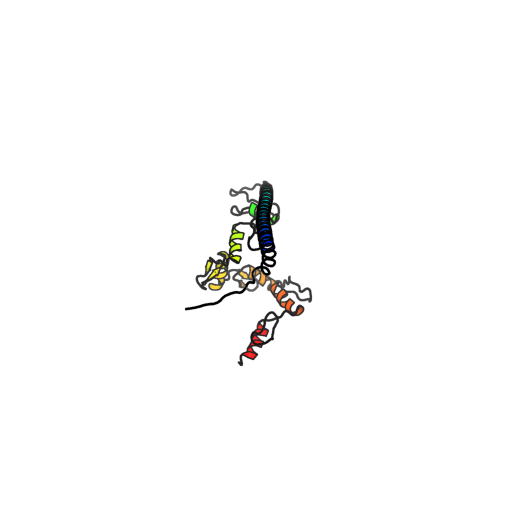PHE A O 1
ATOM 1534 N N . ASN A 1 189 ? -5.257 -15.073 -2.715 1.00 96.56 189 ASN A N 1
ATOM 1535 C CA . ASN A 1 189 ? -5.075 -15.051 -1.254 1.00 96.56 189 ASN A CA 1
ATOM 1536 C C . ASN A 1 189 ? -5.648 -13.788 -0.573 1.00 96.56 189 ASN A C 1
ATOM 1538 O O . ASN A 1 189 ? -5.807 -13.733 0.652 1.00 96.56 189 ASN A O 1
ATOM 1542 N N . GLN A 1 190 ? -5.978 -12.758 -1.360 1.00 96.69 190 GLN A N 1
ATOM 1543 C CA . GLN A 1 190 ? -6.495 -11.479 -0.877 1.00 96.69 190 GLN A CA 1
ATOM 1544 C C . GLN A 1 190 ? -7.599 -10.925 -1.788 1.00 96.69 190 GLN A C 1
ATOM 1546 O O . GLN A 1 190 ? -7.446 -10.883 -3.009 1.00 96.69 190 GLN A O 1
ATOM 1551 N N . LYS A 1 191 ? -8.663 -10.381 -1.180 1.00 96.12 191 LYS A N 1
ATOM 1552 C CA . LYS A 1 191 ? -9.800 -9.757 -1.882 1.00 96.12 191 LYS A CA 1
ATOM 1553 C C . LYS A 1 191 ? -9.379 -8.626 -2.823 1.00 96.12 191 LYS A C 1
ATOM 1555 O O . LYS A 1 191 ? -9.896 -8.513 -3.927 1.00 96.12 191 LYS A O 1
ATOM 1560 N N . GLY A 1 192 ? -8.424 -7.794 -2.402 1.00 95.19 192 GLY A N 1
ATOM 1561 C CA . GLY A 1 192 ? -7.924 -6.689 -3.226 1.00 95.19 192 GLY A CA 1
ATOM 1562 C C . GLY A 1 192 ? -7.210 -7.161 -4.497 1.00 95.19 192 GLY A C 1
ATOM 1563 O O . GLY A 1 192 ? -7.282 -6.485 -5.520 1.00 95.19 192 GLY A O 1
ATOM 1564 N N . ASN A 1 193 ? -6.565 -8.331 -4.455 1.00 96.12 193 ASN A N 1
ATOM 1565 C CA . ASN A 1 193 ? -5.931 -8.926 -5.632 1.00 96.12 193 ASN A CA 1
ATOM 1566 C C . ASN A 1 193 ? -6.985 -9.453 -6.607 1.00 96.12 193 ASN A C 1
ATOM 1568 O O . ASN A 1 193 ? -6.882 -9.164 -7.795 1.00 96.12 193 ASN A O 1
ATOM 1572 N N . LEU A 1 194 ? -8.035 -10.110 -6.099 1.00 97.12 194 LEU A N 1
ATOM 1573 C CA . LEU A 1 194 ? -9.197 -10.481 -6.908 1.00 97.12 194 LEU A CA 1
ATOM 1574 C C . LEU A 1 194 ? -9.831 -9.244 -7.563 1.00 97.12 194 LEU A C 1
ATOM 1576 O O . LEU A 1 194 ? -10.008 -9.227 -8.772 1.00 97.12 194 LEU A O 1
ATOM 1580 N N . ALA A 1 195 ? -10.095 -8.173 -6.810 1.00 95.25 195 ALA A N 1
ATOM 1581 C CA . ALA A 1 195 ? -10.695 -6.953 -7.361 1.00 95.25 195 ALA A CA 1
ATOM 1582 C C . ALA A 1 195 ? -9.847 -6.319 -8.482 1.00 95.25 195 ALA A C 1
ATOM 1584 O O . ALA A 1 195 ? -10.382 -5.896 -9.503 1.00 95.25 195 ALA A O 1
ATOM 1585 N N . LYS A 1 196 ? -8.516 -6.283 -8.325 1.00 95.06 196 LYS A N 1
ATOM 1586 C CA . LYS A 1 196 ? -7.603 -5.831 -9.390 1.00 95.06 196 LYS A CA 1
ATOM 1587 C C . LYS A 1 196 ? -7.632 -6.763 -10.599 1.00 95.06 196 LYS A C 1
ATOM 1589 O O . LYS A 1 196 ? -7.602 -6.277 -11.724 1.00 95.06 196 LYS A O 1
ATOM 1594 N N . HIS A 1 197 ? -7.677 -8.072 -10.367 1.00 95.81 197 HIS A N 1
ATOM 1595 C CA . HIS A 1 197 ? -7.783 -9.069 -11.423 1.00 95.81 197 HIS A CA 1
ATOM 1596 C C . HIS A 1 197 ? -9.099 -8.940 -12.195 1.00 95.81 197 HIS A C 1
ATOM 1598 O O . HIS A 1 197 ? -9.069 -8.983 -13.413 1.00 95.81 197 HIS A O 1
ATOM 1604 N N . MET A 1 198 ? -10.230 -8.661 -11.542 1.00 96.12 198 MET A N 1
ATOM 1605 C CA . MET A 1 198 ? -11.513 -8.492 -12.240 1.00 96.12 198 MET A CA 1
ATOM 1606 C C . MET A 1 198 ? -11.475 -7.412 -13.332 1.00 96.12 198 MET A C 1
ATOM 1608 O O . MET A 1 198 ? -12.173 -7.536 -14.336 1.00 96.12 198 MET A O 1
ATOM 1612 N N . ARG A 1 199 ? -10.595 -6.408 -13.213 1.00 95.12 199 ARG A N 1
ATOM 1613 C CA . ARG A 1 199 ? -10.386 -5.391 -14.259 1.00 95.12 199 ARG A CA 1
ATOM 1614 C C . ARG A 1 199 ? -9.840 -5.957 -15.571 1.00 95.12 199 ARG A C 1
ATOM 1616 O O . ARG A 1 199 ? -9.973 -5.317 -16.608 1.00 95.12 199 ARG A O 1
ATOM 1623 N N . THR A 1 200 ? -9.213 -7.135 -15.556 1.00 94.44 200 THR A N 1
ATOM 1624 C CA . THR A 1 200 ? -8.772 -7.805 -16.789 1.00 94.44 200 THR A CA 1
ATOM 1625 C C . THR A 1 200 ? -9.935 -8.423 -17.550 1.00 94.44 200 THR A C 1
ATOM 1627 O O . THR A 1 200 ? -9.835 -8.566 -18.761 1.00 94.44 200 THR A O 1
ATOM 1630 N N . HIS A 1 201 ? -11.031 -8.762 -16.867 1.00 95.06 201 HIS A N 1
ATOM 1631 C CA . HIS A 1 201 ? -12.247 -9.264 -17.506 1.00 95.06 201 HIS A CA 1
ATOM 1632 C C . HIS A 1 201 ? -13.132 -8.132 -18.020 1.00 95.06 201 HIS A C 1
ATOM 1634 O O . HIS A 1 201 ? -13.688 -8.240 -19.105 1.00 95.06 201 HIS A O 1
ATOM 1640 N N . THR A 1 202 ? -13.234 -7.029 -17.276 1.00 93.62 202 THR A N 1
ATOM 1641 C CA . THR A 1 202 ? -14.040 -5.870 -17.696 1.00 93.62 202 THR A CA 1
ATOM 1642 C C . THR A 1 202 ? -13.336 -4.980 -18.721 1.00 93.62 202 THR A C 1
ATOM 1644 O O . THR A 1 202 ? -13.975 -4.137 -19.340 1.00 93.62 202 THR A O 1
ATOM 1647 N N . GLY A 1 203 ? -12.014 -5.110 -18.870 1.00 92.06 203 GLY A N 1
ATOM 1648 C CA . GLY A 1 203 ? -11.209 -4.213 -19.701 1.00 92.06 203 GLY A CA 1
ATOM 1649 C C . GLY A 1 203 ? -11.038 -2.805 -19.115 1.00 92.06 203 GLY A C 1
ATOM 1650 O O . GLY A 1 203 ? -10.516 -1.923 -19.798 1.00 92.06 203 GLY A O 1
ATOM 1651 N N . GLU A 1 204 ? -11.442 -2.575 -17.860 1.00 93.62 204 GLU A N 1
ATOM 1652 C CA . GLU A 1 204 ? -11.381 -1.261 -17.218 1.00 93.62 204 GLU A CA 1
ATOM 1653 C C . GLU A 1 204 ? -9.928 -0.754 -17.106 1.00 93.62 204 GLU A C 1
ATOM 1655 O O . GLU A 1 204 ? -9.072 -1.353 -16.444 1.00 93.62 204 GLU A O 1
ATOM 1660 N N . LYS A 1 205 ? -9.650 0.392 -17.739 1.00 93.19 205 LYS A N 1
ATOM 1661 C CA . LYS A 1 205 ? -8.337 1.054 -17.759 1.00 93.19 205 LYS A CA 1
ATOM 1662 C C . LYS A 1 205 ? -8.425 2.476 -17.204 1.00 93.19 205 LYS A C 1
ATOM 1664 O O . LYS A 1 205 ? -8.318 3.453 -17.938 1.00 93.19 205 LYS A O 1
ATOM 1669 N N . SER A 1 206 ? -8.617 2.588 -15.893 1.00 94.06 206 SER A N 1
ATOM 1670 C CA . SER A 1 206 ? -8.866 3.865 -15.207 1.00 94.06 206 SER A CA 1
ATOM 1671 C C . SER A 1 206 ? -7.625 4.767 -15.071 1.00 94.06 206 SER A C 1
ATOM 1673 O O . SER A 1 206 ? -7.756 5.915 -14.660 1.00 94.06 206 SER A O 1
ATOM 1675 N N . PHE A 1 207 ? -6.422 4.287 -15.411 1.00 96.06 207 PHE A N 1
ATOM 1676 C CA . PHE A 1 207 ? -5.175 5.053 -15.282 1.00 96.06 207 PHE A CA 1
ATOM 1677 C C . PHE A 1 207 ? -4.637 5.447 -16.658 1.00 96.06 207 PHE A C 1
ATOM 1679 O O . PHE A 1 207 ? -4.003 4.634 -17.332 1.00 96.06 207 PHE A O 1
ATOM 1686 N N . LYS A 1 208 ? -4.897 6.686 -17.075 1.00 96.62 208 LYS A N 1
ATOM 1687 C CA . LYS A 1 208 ? -4.486 7.221 -18.379 1.00 96.62 208 LYS A CA 1
ATOM 1688 C C . LYS A 1 208 ? -3.088 7.830 -18.306 1.00 96.62 208 LYS A C 1
ATOM 1690 O O . LYS A 1 208 ? -2.700 8.357 -17.269 1.00 96.62 208 LYS A O 1
ATOM 1695 N N . CYS A 1 209 ? -2.329 7.711 -19.388 1.00 96.75 209 CYS A N 1
ATOM 1696 C CA . CYS A 1 209 ? -1.094 8.462 -19.565 1.00 96.75 209 CYS A CA 1
ATOM 1697 C C . CYS A 1 209 ? -1.421 9.850 -20.115 1.00 96.75 209 CYS A C 1
ATOM 1699 O O . CYS A 1 209 ? -2.155 9.957 -21.090 1.00 96.75 209 CYS A O 1
ATOM 1701 N N . ASP A 1 210 ? -0.839 10.892 -19.529 1.00 95.25 210 ASP A N 1
ATOM 1702 C CA . ASP A 1 210 ? -1.108 12.270 -19.962 1.00 95.25 210 ASP A CA 1
ATOM 1703 C C . ASP A 1 210 ? -0.309 12.663 -21.215 1.00 95.25 210 ASP A C 1
ATOM 1705 O O . ASP A 1 210 ? -0.667 13.593 -21.926 1.00 95.25 210 ASP A O 1
ATOM 1709 N N . VAL A 1 211 ? 0.759 11.919 -21.518 1.00 95.69 211 VAL A N 1
ATOM 1710 C CA . VAL A 1 211 ? 1.669 12.188 -22.648 1.00 95.69 211 VAL A CA 1
ATOM 1711 C C . VAL A 1 211 ? 1.325 11.342 -23.881 1.00 95.69 211 VAL A C 1
ATOM 1713 O O . VAL A 1 211 ? 1.702 11.664 -25.001 1.00 95.69 211 VAL A O 1
ATOM 1716 N N . SER A 1 212 ? 0.605 10.230 -23.711 1.00 95.19 212 SER A N 1
ATOM 1717 C CA . SER A 1 212 ? 0.323 9.276 -24.794 1.00 95.19 212 SER A CA 1
ATOM 1718 C C . SER A 1 212 ? -1.079 8.692 -24.671 1.00 95.19 212 SER A C 1
ATOM 1720 O O . SER A 1 212 ? -1.644 8.659 -23.588 1.00 95.19 212 SER A O 1
ATOM 1722 N N . LYS A 1 213 ? -1.619 8.115 -25.750 1.00 94.31 213 LYS A N 1
ATOM 1723 C CA . LYS A 1 213 ? -2.969 7.513 -25.756 1.00 94.31 213 LYS A CA 1
ATOM 1724 C C . LYS A 1 213 ? -3.098 6.225 -24.916 1.00 94.31 213 LYS A C 1
ATOM 1726 O O . LYS A 1 213 ? -4.172 5.627 -24.859 1.00 94.31 213 LYS A O 1
ATOM 1731 N N . HIS A 1 214 ? -2.025 5.763 -24.270 1.00 95.06 214 HIS A N 1
ATOM 1732 C CA . HIS A 1 214 ? -2.047 4.538 -23.474 1.00 95.06 214 HIS A CA 1
ATOM 1733 C C . HIS A 1 214 ? -2.825 4.700 -22.167 1.00 95.06 214 HIS A C 1
ATOM 1735 O O . HIS A 1 214 ? -2.729 5.704 -21.465 1.00 95.06 214 HIS A O 1
ATOM 1741 N N . SER A 1 215 ? -3.575 3.654 -21.819 1.00 96.00 215 SER A N 1
ATOM 1742 C CA . SER A 1 215 ? -4.304 3.544 -20.555 1.00 96.00 215 SER A CA 1
ATOM 1743 C C . SER A 1 215 ? -4.060 2.178 -19.919 1.00 96.00 215 SER A C 1
ATOM 1745 O O . SER A 1 215 ? -3.909 1.167 -20.612 1.00 96.00 215 SER A O 1
ATOM 1747 N N . PHE A 1 216 ? -4.046 2.144 -18.591 1.00 95.62 216 PHE A N 1
ATOM 1748 C CA . PHE A 1 216 ? -3.660 0.994 -17.782 1.00 95.62 216 PHE A CA 1
ATOM 1749 C C . PHE A 1 216 ? -4.745 0.658 -16.755 1.00 95.62 216 PHE A C 1
ATOM 1751 O O . PHE A 1 216 ? -5.447 1.531 -16.249 1.00 95.62 216 PHE A O 1
ATOM 1758 N N . ASN A 1 217 ? -4.853 -0.622 -16.397 1.00 94.06 217 ASN A N 1
ATOM 1759 C CA . ASN A 1 217 ? -5.783 -1.124 -15.373 1.00 94.06 217 ASN A CA 1
ATOM 1760 C C . ASN A 1 217 ? -5.253 -0.971 -13.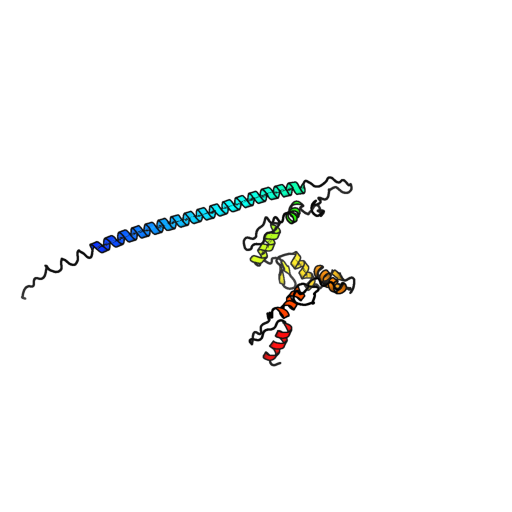929 1.00 94.06 217 ASN A C 1
ATOM 1762 O O . ASN A 1 217 ? -5.979 -1.177 -12.949 1.00 94.06 217 ASN A O 1
ATOM 1766 N N . GLN A 1 218 ? -3.976 -0.599 -13.781 1.00 94.81 218 GLN A N 1
ATOM 1767 C CA . GLN A 1 218 ? -3.298 -0.407 -12.501 1.00 94.81 218 GLN A CA 1
ATOM 1768 C C . GLN A 1 218 ? -2.371 0.814 -12.536 1.00 94.81 218 GLN A C 1
ATOM 1770 O O . GLN A 1 218 ? -1.568 0.962 -13.458 1.00 94.81 218 GLN A O 1
ATOM 1775 N N . LYS A 1 219 ? -2.402 1.628 -11.470 1.00 94.69 219 LYS A N 1
ATOM 1776 C CA . LYS A 1 219 ? -1.539 2.813 -11.301 1.00 94.69 219 LYS A CA 1
ATOM 1777 C C . LYS A 1 219 ? -0.050 2.490 -11.432 1.00 94.69 219 LYS A C 1
ATOM 1779 O O . LYS A 1 219 ? 0.686 3.237 -12.058 1.00 94.69 219 LYS A O 1
ATOM 1784 N N . GLY A 1 220 ? 0.397 1.364 -10.871 1.00 94.00 220 GLY A N 1
ATOM 1785 C CA . GLY A 1 220 ? 1.804 0.956 -10.938 1.00 94.00 220 GLY A CA 1
ATOM 1786 C C . GLY A 1 220 ? 2.296 0.706 -12.367 1.00 94.00 220 GLY A C 1
ATOM 1787 O O . GLY A 1 220 ? 3.457 0.970 -12.661 1.00 94.00 220 GLY A O 1
ATOM 1788 N N . ASN A 1 221 ? 1.417 0.250 -13.264 1.00 95.06 221 ASN A N 1
ATOM 1789 C CA . ASN A 1 221 ? 1.761 0.061 -14.673 1.00 95.06 221 ASN A CA 1
ATOM 1790 C C . ASN A 1 221 ? 1.891 1.407 -15.390 1.00 95.06 221 ASN A C 1
ATOM 1792 O O . ASN A 1 221 ? 2.843 1.585 -16.141 1.00 95.06 221 ASN A O 1
ATOM 1796 N N . LEU A 1 222 ? 1.012 2.368 -15.083 1.00 96.50 222 LEU A N 1
ATOM 1797 C CA . LEU A 1 222 ? 1.153 3.742 -15.565 1.00 96.50 222 LEU A CA 1
ATOM 1798 C C . LEU A 1 222 ? 2.476 4.364 -15.090 1.00 96.50 222 LEU A C 1
ATOM 1800 O O . LEU A 1 222 ? 3.228 4.868 -15.909 1.00 96.50 222 LEU A O 1
ATOM 1804 N N . VAL A 1 223 ? 2.814 4.268 -13.799 1.00 95.12 223 VAL A N 1
ATOM 1805 C CA . VAL A 1 223 ? 4.085 4.808 -13.269 1.00 95.12 223 VAL A CA 1
ATOM 1806 C C . VAL A 1 223 ? 5.298 4.191 -13.974 1.00 95.12 223 VAL A C 1
ATOM 1808 O O . VAL A 1 223 ? 6.230 4.902 -14.331 1.00 95.12 223 VAL A O 1
ATOM 1811 N N . LYS A 1 224 ? 5.290 2.874 -14.223 1.00 94.50 224 LYS A N 1
ATOM 1812 C CA . LYS A 1 224 ? 6.360 2.217 -14.991 1.00 94.50 224 LYS A CA 1
ATOM 1813 C C . LYS A 1 224 ? 6.413 2.704 -16.440 1.00 94.50 224 LYS A C 1
ATOM 1815 O O . LYS A 1 224 ? 7.504 2.919 -16.949 1.00 94.50 224 LYS A O 1
ATOM 1820 N N . HIS A 1 225 ? 5.262 2.893 -17.084 1.00 95.38 225 HIS A N 1
ATOM 1821 C CA . HIS A 1 225 ? 5.166 3.443 -18.439 1.00 95.38 225 HIS A CA 1
ATOM 1822 C C . HIS A 1 225 ? 5.727 4.864 -18.532 1.00 95.38 225 HIS A C 1
ATOM 1824 O O . HIS A 1 225 ? 6.436 5.172 -19.484 1.00 95.38 225 HIS A O 1
ATOM 1830 N N . MET A 1 226 ? 5.494 5.706 -17.520 1.00 95.88 226 MET A N 1
ATOM 1831 C CA . MET A 1 226 ? 6.008 7.082 -17.504 1.00 95.88 226 MET A CA 1
ATOM 1832 C C . MET A 1 226 ? 7.539 7.169 -17.594 1.00 95.88 226 MET A C 1
ATOM 1834 O O . MET A 1 226 ? 8.043 8.185 -18.064 1.00 95.88 226 MET A O 1
ATOM 1838 N N . ARG A 1 227 ? 8.271 6.091 -17.262 1.00 95.31 227 ARG A N 1
ATOM 1839 C CA . ARG A 1 227 ? 9.736 6.000 -17.427 1.00 95.31 227 ARG A CA 1
ATOM 1840 C C . ARG A 1 227 ? 10.210 6.170 -18.865 1.00 95.31 227 ARG A C 1
ATOM 1842 O O . ARG A 1 227 ? 11.360 6.521 -19.105 1.00 95.31 227 ARG A O 1
ATOM 1849 N N . ILE A 1 228 ? 9.339 5.878 -19.828 1.00 93.75 228 ILE A N 1
ATOM 1850 C CA . ILE A 1 228 ? 9.625 6.059 -21.252 1.00 93.75 228 ILE A CA 1
ATOM 1851 C C . ILE A 1 228 ? 9.632 7.552 -21.603 1.00 93.75 228 ILE A C 1
ATOM 1853 O O . ILE A 1 228 ? 10.441 7.977 -22.417 1.00 93.75 228 ILE A O 1
ATOM 1857 N N . HIS A 1 229 ? 8.772 8.345 -20.959 1.00 94.38 229 HIS A N 1
ATOM 1858 C CA . HIS A 1 229 ? 8.618 9.774 -21.242 1.00 94.38 229 HIS A CA 1
ATOM 1859 C C . HIS A 1 229 ? 9.621 10.637 -20.487 1.00 94.38 229 HIS A C 1
ATOM 1861 O O . HIS A 1 229 ? 10.178 11.568 -21.052 1.00 94.38 229 HIS A O 1
ATOM 1867 N N . ASN A 1 230 ? 9.865 10.333 -19.213 1.00 93.81 230 ASN A N 1
ATOM 1868 C CA . ASN A 1 230 ? 10.776 11.122 -18.379 1.00 93.81 230 ASN A CA 1
ATOM 1869 C C . ASN A 1 230 ? 12.236 10.631 -18.429 1.00 93.81 230 ASN A C 1
ATOM 1871 O O . ASN A 1 230 ? 13.104 11.231 -17.800 1.00 93.81 230 ASN A O 1
ATOM 1875 N N . GLY A 1 231 ? 12.512 9.532 -19.141 1.00 92.56 231 GLY A N 1
ATOM 1876 C CA . GLY A 1 231 ? 13.855 8.971 -19.282 1.00 92.56 231 GLY A CA 1
ATOM 1877 C C . GLY A 1 231 ? 14.443 8.367 -18.001 1.00 92.56 231 GLY A C 1
ATOM 1878 O O . GLY A 1 231 ? 15.642 8.083 -17.971 1.00 92.56 231 GLY A O 1
ATOM 1879 N N . GLU A 1 232 ? 13.647 8.146 -16.949 1.00 94.75 232 GLU A N 1
ATOM 1880 C CA . GLU A 1 232 ? 14.123 7.545 -15.702 1.00 94.75 232 GLU A CA 1
ATOM 1881 C C . GLU A 1 232 ? 14.720 6.152 -15.943 1.00 94.75 232 GLU A C 1
ATOM 1883 O O . GLU A 1 232 ? 14.068 5.240 -16.463 1.00 94.75 232 GLU A O 1
ATOM 1888 N N . LYS A 1 233 ? 15.956 5.956 -15.472 1.00 95.00 233 LYS A N 1
ATOM 1889 C CA . LYS A 1 233 ? 16.680 4.678 -15.521 1.00 95.00 233 LYS A CA 1
ATOM 1890 C C . LYS A 1 233 ? 17.077 4.229 -14.108 1.00 95.00 233 LYS A C 1
ATOM 1892 O O . LYS A 1 233 ? 18.235 4.382 -13.724 1.00 95.00 233 LYS A O 1
ATOM 1897 N N . PRO A 1 234 ? 16.133 3.701 -13.303 1.00 94.88 234 PRO A N 1
ATOM 1898 C CA . PRO A 1 234 ? 16.383 3.413 -11.890 1.00 94.88 234 PRO A CA 1
ATOM 1899 C C . PRO A 1 234 ? 17.335 2.237 -11.660 1.00 94.88 234 PRO A C 1
ATOM 1901 O O . PRO A 1 234 ? 17.867 2.086 -10.565 1.00 94.88 234 PRO A O 1
ATOM 1904 N N . PHE A 1 235 ? 17.508 1.369 -12.658 1.00 96.38 235 PHE A N 1
ATOM 1905 C CA . PHE A 1 235 ? 18.284 0.144 -12.524 1.00 96.38 235 PHE A CA 1
ATOM 1906 C C . PHE A 1 235 ? 19.687 0.373 -13.073 1.00 96.38 235 PHE A C 1
ATOM 1908 O O . PHE A 1 235 ? 19.869 0.421 -14.291 1.00 96.38 235 PHE A O 1
ATOM 1915 N N . LYS A 1 236 ? 20.657 0.519 -12.173 1.00 96.75 236 LYS A N 1
ATOM 1916 C CA . LYS A 1 236 ? 22.065 0.765 -12.495 1.00 96.75 236 LYS A CA 1
ATOM 1917 C C . LYS A 1 236 ? 22.848 -0.543 -12.483 1.00 96.75 236 LYS A C 1
ATOM 1919 O O . LYS A 1 236 ? 22.542 -1.427 -11.689 1.00 96.75 236 LYS A O 1
ATOM 1924 N N . CYS A 1 237 ? 23.813 -0.668 -13.386 1.00 96.56 237 CYS A N 1
ATOM 1925 C CA . CYS A 1 237 ? 24.809 -1.727 -13.322 1.00 96.56 237 CYS A CA 1
ATOM 1926 C C . CYS A 1 237 ? 25.845 -1.374 -12.253 1.00 96.56 237 CYS A C 1
ATOM 1928 O O . CYS A 1 237 ? 26.294 -0.233 -12.190 1.00 96.56 237 CYS A O 1
ATOM 1930 N N . ASP A 1 238 ? 26.226 -2.354 -11.438 1.00 95.69 238 ASP A N 1
ATOM 1931 C CA . ASP A 1 238 ? 27.238 -2.157 -10.395 1.00 95.69 238 ASP A CA 1
ATOM 1932 C C . ASP A 1 238 ? 28.671 -2.253 -10.946 1.00 95.69 238 ASP A C 1
ATOM 1934 O O . ASP A 1 238 ? 29.618 -1.814 -10.303 1.00 95.69 238 ASP A O 1
ATOM 1938 N N . ILE A 1 239 ? 28.831 -2.800 -12.156 1.00 95.31 239 ILE A N 1
ATOM 1939 C CA . ILE A 1 239 ? 30.132 -3.064 -12.790 1.00 95.31 239 ILE A CA 1
ATOM 1940 C C . ILE A 1 239 ? 30.500 -1.941 -13.775 1.00 95.31 239 ILE A C 1
ATOM 1942 O O . ILE A 1 239 ? 31.665 -1.583 -13.921 1.00 95.31 239 ILE A O 1
ATOM 1946 N N . CYS A 1 240 ? 29.517 -1.324 -14.438 1.00 95.56 240 CYS A N 1
ATOM 1947 C CA . CYS A 1 240 ? 29.763 -0.256 -15.409 1.00 95.56 240 CYS A CA 1
ATOM 1948 C C . CYS A 1 240 ? 28.718 0.867 -15.326 1.00 95.56 240 CYS A C 1
ATOM 1950 O O . CYS A 1 240 ? 27.726 0.774 -14.612 1.00 95.56 240 CYS A O 1
ATOM 1952 N N . LYS A 1 241 ? 28.892 1.935 -16.116 1.00 95.56 241 LYS A N 1
ATOM 1953 C CA . LYS A 1 241 ? 27.991 3.108 -16.113 1.00 95.56 241 LYS A CA 1
ATOM 1954 C C . LYS A 1 241 ? 26.612 2.858 -16.748 1.00 95.56 241 LYS A C 1
ATOM 1956 O O . LYS A 1 241 ? 25.802 3.782 -16.836 1.00 95.56 241 LYS A O 1
ATOM 1961 N N . TYR A 1 242 ? 26.329 1.643 -17.220 1.00 95.88 242 TYR A N 1
ATOM 1962 C CA . TYR A 1 242 ? 25.051 1.322 -17.847 1.00 95.88 242 TYR A CA 1
ATOM 1963 C C . TYR A 1 242 ? 23.889 1.453 -16.857 1.00 95.88 242 TYR A C 1
ATOM 1965 O O . TYR A 1 242 ? 23.982 1.104 -15.681 1.00 95.88 242 TYR A O 1
ATOM 1973 N N . SER A 1 243 ? 22.758 1.958 -17.342 1.00 95.88 243 SER A N 1
ATOM 1974 C CA . SER A 1 243 ? 21.518 2.049 -16.575 1.00 95.88 243 SER A CA 1
ATOM 1975 C C . SER A 1 243 ? 20.323 1.805 -17.487 1.00 95.88 243 SER A C 1
ATOM 1977 O O . SER A 1 243 ? 20.337 2.177 -18.662 1.00 95.88 243 SER A O 1
ATOM 1979 N N . SER A 1 244 ? 19.264 1.213 -16.942 1.00 94.56 244 SER A N 1
ATOM 1980 C CA . SER A 1 244 ? 18.044 0.894 -17.683 1.00 94.56 244 SER A CA 1
ATOM 1981 C C . SER A 1 244 ? 16.778 1.274 -16.915 1.00 94.56 244 SER A C 1
ATOM 1983 O O . SER A 1 244 ? 16.757 1.424 -15.691 1.00 94.56 244 SER A O 1
ATOM 1985 N N . ASN A 1 245 ? 15.691 1.429 -17.665 1.00 92.88 245 ASN A N 1
ATOM 1986 C CA . ASN A 1 245 ? 14.343 1.683 -17.156 1.00 92.88 245 ASN A CA 1
ATOM 1987 C C . ASN A 1 245 ? 13.620 0.397 -16.696 1.00 92.88 245 ASN A C 1
ATOM 1989 O O . ASN A 1 245 ? 12.611 0.482 -15.980 1.00 92.88 245 ASN A O 1
ATOM 1993 N N . TRP A 1 246 ? 14.162 -0.785 -17.028 1.00 94.56 246 TRP A N 1
ATOM 1994 C CA . TRP A 1 246 ? 13.582 -2.101 -16.741 1.00 94.56 246 TRP A CA 1
ATOM 1995 C C . TRP A 1 246 ? 14.587 -3.085 -16.127 1.00 94.56 246 TRP A C 1
ATOM 1997 O O . TRP A 1 246 ? 15.676 -3.293 -16.651 1.00 94.56 246 TRP A O 1
ATOM 2007 N N . LYS A 1 247 ? 14.181 -3.788 -15.060 1.00 93.94 247 LYS A N 1
ATOM 2008 C CA . LYS A 1 247 ? 15.050 -4.734 -14.338 1.00 93.94 247 LYS A CA 1
ATOM 2009 C C . LYS A 1 247 ? 15.549 -5.888 -15.213 1.00 93.94 247 LYS A C 1
ATOM 2011 O O . LYS A 1 247 ? 16.698 -6.283 -15.085 1.00 93.94 247 LYS A O 1
ATOM 2016 N N . ASN A 1 248 ? 14.703 -6.442 -16.080 1.00 94.12 248 ASN A N 1
ATOM 2017 C CA . ASN A 1 248 ? 15.087 -7.540 -16.974 1.00 94.12 248 ASN A CA 1
ATOM 2018 C C . ASN A 1 248 ? 16.130 -7.104 -18.014 1.00 94.12 248 ASN A C 1
ATOM 2020 O O . ASN A 1 248 ? 16.984 -7.903 -18.375 1.00 94.12 248 ASN A O 1
ATOM 2024 N N . VAL A 1 249 ? 16.092 -5.841 -18.452 1.00 94.75 249 VAL A N 1
ATOM 2025 C CA . VAL A 1 249 ? 17.102 -5.287 -19.363 1.00 94.75 249 VAL A CA 1
ATOM 2026 C C . VAL A 1 249 ? 18.440 -5.157 -18.642 1.00 94.75 249 VAL A C 1
ATOM 2028 O O . VAL A 1 249 ? 19.454 -5.584 -19.182 1.00 94.75 249 VAL A O 1
ATOM 2031 N N . LEU A 1 250 ? 18.444 -4.664 -17.396 1.00 95.81 250 LEU A N 1
ATOM 2032 C CA . LEU A 1 250 ? 19.654 -4.691 -16.573 1.00 95.81 250 LEU A CA 1
ATOM 2033 C C . LEU A 1 250 ? 20.157 -6.124 -16.349 1.00 95.81 250 LEU A C 1
ATOM 2035 O O . LEU A 1 250 ? 21.343 -6.366 -16.494 1.00 95.81 250 LEU A O 1
ATOM 2039 N N . ALA A 1 251 ? 19.277 -7.071 -16.014 1.00 94.44 251 ALA A N 1
ATOM 2040 C CA . ALA A 1 251 ? 19.672 -8.456 -15.760 1.00 94.44 251 ALA A CA 1
ATOM 2041 C C . ALA A 1 251 ? 20.325 -9.106 -16.988 1.00 94.44 251 ALA A C 1
ATOM 2043 O O . ALA A 1 251 ? 21.309 -9.818 -16.847 1.00 94.44 251 ALA A O 1
ATOM 2044 N N . MET A 1 252 ? 19.804 -8.833 -18.186 1.00 94.19 252 MET A N 1
ATOM 2045 C CA . MET A 1 252 ? 20.413 -9.267 -19.442 1.00 94.19 252 MET A CA 1
ATOM 2046 C C . MET A 1 252 ? 21.748 -8.563 -19.700 1.00 94.19 252 MET A C 1
ATOM 2048 O O . MET A 1 252 ? 22.702 -9.219 -20.088 1.00 94.19 252 MET A O 1
ATOM 2052 N N . HIS A 1 253 ? 21.837 -7.255 -19.440 1.00 94.44 253 HIS A N 1
ATOM 2053 C CA . HIS A 1 253 ? 23.096 -6.520 -19.538 1.00 94.44 253 HIS A CA 1
ATOM 2054 C C . HIS A 1 253 ? 24.158 -7.078 -18.585 1.00 94.44 253 HIS A C 1
ATOM 2056 O O . HIS A 1 253 ? 25.294 -7.228 -18.992 1.00 94.44 253 HIS A O 1
ATOM 2062 N N . VAL A 1 254 ? 23.812 -7.416 -17.339 1.00 93.88 254 VAL A N 1
ATOM 2063 C CA . VAL A 1 254 ? 24.784 -7.926 -16.358 1.00 93.88 254 VAL A CA 1
ATOM 2064 C C . VAL A 1 254 ? 25.437 -9.231 -16.817 1.00 93.88 254 VAL A C 1
ATOM 2066 O O . VAL A 1 254 ? 26.600 -9.443 -16.499 1.00 93.88 254 VAL A O 1
ATOM 2069 N N . ARG A 1 255 ? 24.747 -10.047 -17.627 1.00 93.81 255 ARG A N 1
ATOM 2070 C CA . ARG A 1 255 ? 25.316 -11.286 -18.181 1.00 93.81 255 ARG A CA 1
ATOM 2071 C C . ARG A 1 255 ? 26.558 -11.053 -19.040 1.00 93.81 255 ARG A C 1
ATOM 2073 O O . ARG A 1 255 ? 27.418 -11.916 -19.085 1.00 93.81 255 ARG A O 1
ATOM 2080 N N . ILE A 1 256 ? 26.697 -9.877 -19.659 1.00 92.38 256 ILE A N 1
ATOM 2081 C CA . ILE A 1 256 ? 27.893 -9.554 -20.456 1.00 92.38 256 ILE A CA 1
ATOM 2082 C C . ILE A 1 256 ? 29.153 -9.391 -19.596 1.00 92.38 256 ILE A C 1
ATOM 2084 O O . ILE A 1 256 ? 30.247 -9.378 -20.139 1.00 92.38 256 ILE A O 1
ATOM 2088 N N . HIS A 1 257 ? 29.001 -9.190 -18.282 1.00 89.81 257 HIS A N 1
ATOM 2089 C CA . HIS A 1 257 ? 30.122 -9.055 -17.347 1.00 89.81 257 HIS A CA 1
ATOM 2090 C C . HIS A 1 257 ? 30.434 -10.361 -16.617 1.00 89.81 257 HIS A C 1
ATOM 2092 O O . HIS A 1 257 ? 31.375 -10.394 -15.830 1.00 89.81 257 HIS A O 1
ATOM 2098 N N . THR A 1 258 ? 29.613 -11.398 -16.794 1.00 82.81 258 THR A N 1
ATOM 2099 C CA . THR A 1 258 ? 29.747 -12.659 -16.054 1.00 82.81 258 THR A CA 1
ATOM 2100 C C . THR A 1 258 ? 30.337 -13.799 -16.882 1.00 82.81 258 THR A C 1
ATOM 2102 O O . THR A 1 258 ? 30.420 -14.887 -16.334 1.00 82.81 258 THR A O 1
ATOM 2105 N N . ASP A 1 259 ? 30.750 -13.558 -18.137 1.00 62.78 259 ASP A N 1
ATOM 2106 C CA . ASP A 1 259 ? 31.361 -14.542 -19.056 1.00 62.78 259 ASP A CA 1
ATOM 2107 C C . ASP A 1 259 ? 30.773 -15.973 -18.939 1.00 62.78 259 ASP A C 1
ATOM 2109 O O . ASP A 1 259 ? 31.500 -16.960 -18.822 1.00 62.78 259 ASP A O 1
ATOM 2113 N N . GLU A 1 260 ? 29.435 -16.065 -18.998 1.00 54.84 260 GLU A N 1
ATOM 2114 C CA . GLU A 1 260 ? 28.657 -17.280 -19.313 1.00 54.84 260 GLU A CA 1
ATOM 2115 C C . GLU A 1 260 ? 27.800 -17.044 -20.564 1.00 54.84 260 GLU A C 1
ATOM 2117 O O . GLU A 1 260 ? 27.097 -16.001 -20.618 1.00 54.84 260 GLU A O 1
#

Radius of gyration: 38.86 Å; chains: 1; bounding box: 134×80×76 Å

InterPro domains:
  IPR013087 Zinc finger C2H2-type [PF00096] (123-145)
  IPR013087 Zinc finger C2H2-type [PF00096] (151-172)
  IPR013087 Zinc finger C2H2-type [PF00096] (179-201)
  IPR013087 Zinc finger C2H2-type [PS00028] (97-117)
  IPR013087 Zinc finger C2H2-type [PS00028] (125-145)
  IPR013087 Zinc finger C2H2-type [PS00028] (181-201)
  IPR013087 Zinc finger C2H2-type [PS50157] (95-122)
  IPR013087 Zinc finger C2H2-type [PS50157] (123-150)
  IPR013087 Zinc finger C2H2-type [PS50157] (151-178)
  IPR013087 Zinc finger C2H2-type [PS50157] (179-206)
  IPR013087 Zinc finger C2H2-type [PS50157] (207-234)
  IPR013087 Zinc finger C2H2-type [PS50157] (235-260)
  IPR013087 Zinc finger C2H2-type [SM00355] (95-117)
  IPR013087 Zinc finger C2H2-type [SM00355] (123-145)
  IPR013087 Zinc finger C2H2-type [SM00355] (151-171)
  IPR013087 Zinc finger C2H2-type [SM00355] (179-201)
  IPR013087 Zinc finger C2H2-type [SM00355] (207-229)
  IPR013087 Zinc finger C2H2-type [SM00355] (235-257)
  IPR036236 Zinc finger C2H2 superfamily [SSF57667] (103-160)
  IPR036236 Zinc finger C2H2 superfamily [SSF57667] (160-211)

Organism: Artemia franciscana (NCBI:txid6661)

Secondary structure (DSSP, 8-state):
----------SSSTTSSHHHHHHHHHHHHHHHHHHHHHHHHHHHHHHHHHHHHHHHHHHHHHHHHHHHHHHHHHHHHHHH--------SSS-PPPB-TTT-PBPPTTS-HHHHHHHHH----EE-SSSS-EESSHHHHHHHHHHHH----EE-TTT--EESSHHHHHHHHHHHS----EE-TTT--EESSHHHHHHHHHHHH----EE-SSSS-EESSHHHHHHHHHHHH----EE-SSSS-EESSHHHHHHHHGGGTT-